Protein AF-A0A7C3WMF9-F1 (afdb_monomer)

Structure (mmCIF, N/CA/C/O backbone):
data_AF-A0A7C3WMF9-F1
#
_entry.id   AF-A0A7C3WMF9-F1
#
loop_
_atom_site.group_PDB
_atom_site.id
_atom_site.type_symbol
_atom_site.label_atom_id
_atom_site.label_alt_id
_atom_site.label_comp_id
_atom_site.label_asym_id
_atom_site.label_entity_id
_atom_site.label_seq_id
_atom_site.pdbx_PDB_ins_code
_atom_site.Cartn_x
_atom_site.Cartn_y
_atom_site.Cartn_z
_atom_site.occupancy
_atom_site.B_iso_or_equiv
_atom_site.auth_seq_id
_atom_site.auth_comp_id
_atom_site.auth_asym_id
_atom_site.auth_atom_id
_atom_site.pdbx_PDB_model_num
ATOM 1 N N . MET A 1 1 ? 14.364 9.810 -58.274 1.00 45.75 1 MET A N 1
ATOM 2 C CA . MET A 1 1 ? 14.657 8.917 -57.133 1.00 45.75 1 MET A CA 1
ATOM 3 C C . MET A 1 1 ? 14.000 9.534 -55.905 1.00 45.75 1 MET A C 1
ATOM 5 O O . MET A 1 1 ? 14.470 10.579 -55.473 1.00 45.75 1 MET A O 1
ATOM 9 N N . PRO A 1 2 ? 12.857 9.021 -55.425 1.00 49.56 2 PRO A N 1
ATOM 10 C CA . PRO A 1 2 ? 12.157 9.621 -54.295 1.00 49.56 2 PRO A CA 1
ATOM 11 C C . PRO A 1 2 ? 12.944 9.345 -53.010 1.00 49.56 2 PRO A C 1
ATOM 13 O O . PRO A 1 2 ? 13.118 8.197 -52.608 1.00 49.56 2 PRO A O 1
ATOM 16 N N . HIS A 1 3 ? 13.440 10.406 -52.379 1.00 43.94 3 HIS A N 1
ATOM 17 C CA . HIS A 1 3 ? 14.014 10.355 -51.041 1.00 43.94 3 HIS A CA 1
ATOM 18 C C . HIS A 1 3 ? 12.879 10.114 -50.041 1.00 43.94 3 HIS A C 1
ATOM 20 O O . HIS A 1 3 ? 12.331 11.056 -49.475 1.00 43.94 3 HIS A O 1
ATOM 26 N N . ALA A 1 4 ? 12.490 8.851 -49.853 1.00 49.59 4 ALA A N 1
ATOM 27 C CA . ALA A 1 4 ? 11.722 8.460 -48.680 1.00 49.59 4 ALA A CA 1
ATOM 28 C C . ALA A 1 4 ? 12.560 8.873 -47.466 1.00 49.59 4 ALA A C 1
ATOM 30 O O . ALA A 1 4 ? 13.661 8.355 -47.259 1.00 49.59 4 ALA A O 1
ATOM 31 N N . SER A 1 5 ? 12.105 9.902 -46.750 1.00 58.22 5 SER A N 1
ATOM 32 C CA . SER A 1 5 ? 12.878 10.483 -45.665 1.00 58.22 5 SER A CA 1
ATOM 33 C C . SER A 1 5 ? 13.114 9.393 -44.623 1.00 58.22 5 SER A C 1
ATOM 35 O O . SER A 1 5 ? 12.186 8.785 -44.088 1.00 58.22 5 SER A O 1
ATOM 37 N N . LEU A 1 6 ? 14.389 9.126 -44.354 1.00 58.50 6 LEU A N 1
ATOM 38 C CA . LEU A 1 6 ? 14.856 8.167 -43.352 1.00 58.50 6 LEU A CA 1
ATOM 39 C C . LEU A 1 6 ? 14.148 8.372 -41.994 1.00 58.50 6 LEU A C 1
ATOM 41 O O . LEU A 1 6 ? 13.933 7.419 -41.251 1.00 58.50 6 LEU A O 1
ATOM 45 N N . GLY A 1 7 ? 13.688 9.600 -41.725 1.00 58.44 7 GLY A N 1
ATOM 46 C CA . GLY A 1 7 ? 12.862 9.956 -40.573 1.00 58.44 7 GLY A CA 1
ATOM 47 C C . GLY A 1 7 ? 11.531 9.201 -40.465 1.00 58.44 7 GLY A C 1
ATOM 48 O O . GLY A 1 7 ? 11.189 8.782 -39.363 1.00 58.44 7 GLY A O 1
ATOM 49 N N . HIS A 1 8 ? 10.804 8.952 -41.562 1.00 65.00 8 HIS A N 1
ATOM 50 C CA . HIS A 1 8 ? 9.526 8.224 -41.499 1.00 65.00 8 HIS A CA 1
ATOM 51 C C . HIS A 1 8 ? 9.707 6.723 -41.246 1.00 65.00 8 HIS A C 1
ATOM 53 O O . HIS A 1 8 ? 8.897 6.120 -40.545 1.00 65.00 8 HIS A O 1
ATOM 59 N N . LEU A 1 9 ? 10.793 6.126 -41.747 1.00 60.16 9 LEU A N 1
ATOM 60 C CA . LEU A 1 9 ? 11.119 4.723 -41.469 1.00 60.16 9 LEU A CA 1
ATOM 61 C C . LEU A 1 9 ? 11.557 4.520 -40.014 1.00 60.16 9 LEU A C 1
ATOM 63 O O . LEU A 1 9 ? 11.144 3.548 -39.385 1.00 60.16 9 LEU A O 1
ATOM 67 N N . VAL A 1 10 ? 12.322 5.460 -39.449 1.00 62.12 10 VAL A N 1
ATOM 68 C CA . VAL A 1 10 ? 12.710 5.415 -38.031 1.00 62.12 10 VAL A CA 1
ATOM 69 C C . VAL A 1 10 ? 11.500 5.652 -37.121 1.00 62.12 10 VAL A C 1
ATOM 71 O O . VAL A 1 10 ? 11.327 4.916 -36.153 1.00 62.12 10 VAL A O 1
ATOM 74 N N . GLN A 1 11 ? 10.611 6.598 -37.445 1.00 64.81 11 GLN A N 1
ATOM 75 C CA . GLN A 1 11 ? 9.373 6.804 -36.678 1.00 64.81 11 GLN A CA 1
ATOM 76 C C . GLN A 1 11 ? 8.459 5.574 -36.696 1.00 64.81 11 GLN A C 1
ATOM 78 O O . GLN A 1 11 ? 7.933 5.192 -35.651 1.00 64.81 11 GLN A O 1
ATOM 83 N N . ALA A 1 12 ? 8.294 4.931 -37.856 1.00 66.38 12 ALA A N 1
ATOM 84 C CA . ALA A 1 12 ? 7.483 3.725 -37.971 1.00 66.38 12 ALA A CA 1
ATOM 85 C C . ALA A 1 12 ? 8.100 2.549 -37.196 1.00 66.38 12 ALA A C 1
ATOM 87 O O . ALA A 1 12 ? 7.393 1.870 -36.455 1.00 66.38 12 ALA A O 1
ATOM 88 N N . ALA A 1 13 ? 9.416 2.339 -37.295 1.00 60.03 13 ALA A N 1
ATOM 89 C CA . ALA A 1 13 ? 10.097 1.252 -36.591 1.00 60.03 13 ALA A CA 1
ATOM 90 C C . ALA A 1 13 ? 10.060 1.426 -35.062 1.00 60.03 13 ALA A C 1
ATOM 92 O O . ALA A 1 13 ? 9.784 0.470 -34.337 1.00 60.03 13 ALA A O 1
ATOM 93 N N . VAL A 1 14 ? 10.276 2.649 -34.565 1.00 63.69 14 VAL A N 1
ATOM 94 C CA . VAL A 1 14 ? 10.209 2.949 -33.125 1.00 63.69 14 VAL A CA 1
ATOM 95 C C . VAL A 1 14 ? 8.771 2.841 -32.611 1.00 63.69 14 VAL A C 1
ATOM 97 O O . VAL A 1 14 ? 8.549 2.254 -31.553 1.00 63.69 14 VAL A O 1
ATOM 100 N N . GLY A 1 15 ? 7.782 3.321 -33.373 1.00 61.25 15 GLY A N 1
ATOM 101 C CA . GLY A 1 15 ? 6.367 3.194 -33.014 1.00 61.25 15 GLY A CA 1
ATOM 102 C C . GLY A 1 15 ? 5.908 1.736 -32.896 1.00 61.25 15 GLY A C 1
ATOM 103 O O . GLY A 1 15 ? 5.245 1.376 -31.924 1.00 61.25 15 GLY A O 1
ATOM 104 N N . TRP A 1 16 ? 6.320 0.875 -33.832 1.00 67.00 16 TRP A N 1
ATOM 105 C CA . TRP A 1 16 ? 5.977 -0.550 -33.806 1.00 67.00 16 TRP A CA 1
ATOM 106 C C . TRP A 1 16 ? 6.705 -1.330 -32.707 1.00 67.00 16 TRP A C 1
ATOM 108 O O . TRP A 1 16 ? 6.090 -2.189 -32.082 1.00 67.00 16 TRP A O 1
ATOM 118 N N . ALA A 1 17 ? 7.970 -1.018 -32.410 1.00 58.50 17 ALA A N 1
ATOM 119 C CA . ALA A 1 17 ? 8.704 -1.678 -31.328 1.00 58.50 17 ALA A CA 1
ATOM 120 C C . ALA A 1 17 ? 8.115 -1.356 -29.941 1.00 58.50 17 ALA A C 1
ATOM 122 O O . ALA A 1 17 ? 8.002 -2.244 -29.094 1.00 58.50 17 ALA A O 1
ATOM 123 N N . VAL A 1 18 ? 7.681 -0.109 -29.721 1.00 62.84 18 VAL A N 1
ATOM 124 C CA . VAL A 1 18 ? 7.014 0.299 -28.474 1.00 62.84 18 VAL A CA 1
ATOM 125 C C . VAL A 1 18 ? 5.643 -0.372 -28.338 1.00 62.84 18 VAL A C 1
ATOM 127 O O . VAL A 1 18 ? 5.322 -0.880 -27.265 1.00 62.84 18 VAL A O 1
ATOM 130 N N . LEU A 1 19 ? 4.860 -0.452 -29.421 1.00 58.91 19 LEU A N 1
ATOM 131 C CA . LEU A 1 19 ? 3.558 -1.130 -29.411 1.00 58.91 19 LEU A CA 1
ATOM 132 C C . LEU A 1 19 ? 3.679 -2.652 -29.232 1.00 58.91 19 LEU A C 1
ATOM 134 O O . LEU A 1 19 ? 2.910 -3.234 -28.469 1.00 58.91 19 LEU A O 1
ATOM 138 N N . ALA A 1 20 ? 4.658 -3.298 -29.869 1.00 58.12 20 ALA A N 1
ATOM 139 C CA . ALA A 1 20 ? 4.881 -4.739 -29.736 1.00 58.12 20 ALA A CA 1
ATOM 140 C C . ALA A 1 20 ? 5.380 -5.126 -28.331 1.00 58.12 20 ALA A C 1
ATOM 142 O O . ALA A 1 20 ? 4.941 -6.136 -27.781 1.00 58.12 20 ALA A O 1
ATOM 143 N N . GLY A 1 21 ? 6.236 -4.300 -27.716 1.00 53.38 21 GLY A N 1
ATOM 144 C CA . GLY A 1 21 ? 6.675 -4.500 -26.331 1.00 53.38 21 GLY A CA 1
ATOM 145 C C . GLY A 1 21 ? 5.534 -4.371 -25.315 1.00 53.38 21 GLY A C 1
ATOM 146 O O . GLY A 1 21 ? 5.477 -5.133 -24.352 1.00 53.38 21 GLY A O 1
ATOM 147 N N . TRP A 1 22 ? 4.586 -3.460 -25.557 1.00 57.31 22 TRP A N 1
ATOM 148 C CA . TRP A 1 22 ? 3.395 -3.299 -24.716 1.00 57.31 22 TRP A CA 1
ATOM 149 C C . TRP A 1 22 ? 2.359 -4.415 -24.911 1.00 57.31 22 TRP A C 1
ATOM 151 O O . TRP A 1 22 ? 1.741 -4.842 -23.938 1.00 57.31 22 TRP A O 1
ATOM 161 N N . ALA A 1 23 ? 2.190 -4.927 -26.135 1.00 53.78 23 ALA A N 1
ATOM 162 C CA . ALA A 1 23 ? 1.243 -6.006 -26.421 1.00 53.78 23 ALA A CA 1
ATOM 163 C C . ALA A 1 23 ? 1.642 -7.348 -25.776 1.00 53.78 23 ALA A C 1
ATOM 165 O O . ALA A 1 23 ? 0.768 -8.104 -25.359 1.00 53.78 23 ALA A O 1
ATOM 166 N N . TRP A 1 24 ? 2.944 -7.628 -25.632 1.00 50.28 2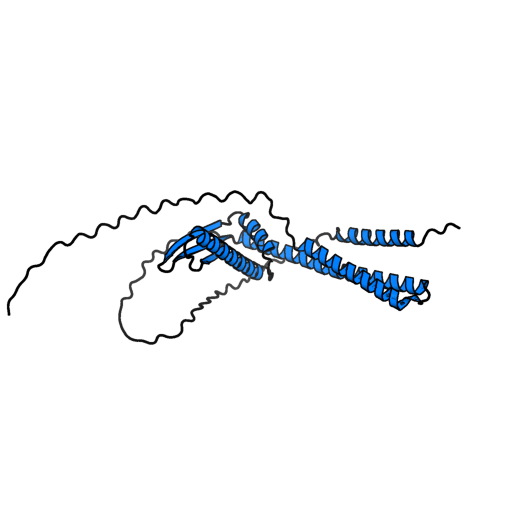4 TRP A N 1
ATOM 167 C CA . TRP A 1 24 ? 3.414 -8.844 -24.955 1.00 50.28 24 TRP A CA 1
ATOM 168 C C . TRP A 1 24 ? 3.197 -8.771 -23.433 1.00 50.28 24 TRP A C 1
ATOM 170 O O . TRP A 1 24 ? 2.804 -9.752 -22.807 1.00 50.28 24 TRP A O 1
ATOM 180 N N . PHE A 1 25 ? 3.363 -7.592 -22.828 1.00 54.31 25 PHE A N 1
ATOM 181 C CA . PHE A 1 25 ? 3.217 -7.416 -21.378 1.00 54.31 25 PHE A CA 1
ATOM 182 C C . PHE A 1 25 ? 1.786 -7.643 -20.857 1.00 54.31 25 PHE A C 1
ATOM 184 O O . PHE A 1 25 ? 1.609 -7.972 -19.689 1.00 54.31 25 PHE A O 1
ATOM 191 N N . GLY A 1 26 ? 0.769 -7.507 -21.715 1.00 50.72 26 GLY A N 1
ATOM 192 C CA . GLY A 1 26 ? -0.632 -7.764 -21.360 1.00 50.72 26 GLY A CA 1
ATOM 193 C C . GLY A 1 26 ? -1.056 -9.240 -21.395 1.00 50.72 26 GLY A C 1
ATOM 194 O O . GLY A 1 26 ? -2.168 -9.542 -20.974 1.00 50.72 26 GLY A O 1
ATOM 195 N N . GLN A 1 27 ? -0.206 -10.148 -21.892 1.00 47.62 27 GLN A N 1
ATOM 196 C CA . GLN A 1 27 ? -0.506 -11.582 -22.047 1.00 47.62 27 GLN A CA 1
ATOM 197 C C . GLN A 1 27 ? 0.370 -12.499 -21.184 1.00 47.62 27 GLN A C 1
ATOM 199 O O . GLN A 1 27 ? 0.494 -13.688 -21.473 1.00 47.62 27 GLN A O 1
ATOM 204 N N . ALA A 1 28 ? 0.965 -11.993 -20.103 1.00 48.09 28 ALA A N 1
ATOM 205 C CA . ALA A 1 28 ? 1.425 -12.897 -19.059 1.00 48.09 28 ALA A CA 1
ATOM 206 C C . ALA A 1 28 ? 0.182 -13.578 -18.455 1.00 48.09 28 ALA A C 1
ATOM 208 O O . ALA A 1 28 ? -0.452 -13.031 -17.554 1.00 48.09 28 ALA A O 1
ATOM 209 N N . GLU A 1 29 ? -0.203 -14.738 -19.005 1.00 45.94 29 GLU A N 1
ATOM 210 C CA . GLU A 1 29 ? -1.111 -15.669 -18.342 1.00 45.94 29 GLU A CA 1
ATOM 211 C C . GLU A 1 29 ? -0.618 -15.789 -16.899 1.00 45.94 29 GLU A C 1
ATOM 213 O O . GLU A 1 29 ? 0.580 -16.035 -16.703 1.00 45.94 29 GLU A O 1
ATOM 218 N N . PRO A 1 30 ? -1.475 -15.557 -15.887 1.00 50.56 30 PRO A N 1
ATOM 219 C CA . PRO A 1 30 ? -1.079 -15.794 -14.513 1.00 50.56 30 PRO A CA 1
ATOM 220 C C . PRO A 1 30 ? -0.619 -17.242 -14.476 1.00 50.56 30 PRO A C 1
ATOM 222 O O . PRO A 1 30 ? -1.416 -18.141 -14.746 1.00 50.56 30 PRO A O 1
ATOM 225 N N . ALA A 1 31 ? 0.684 -17.440 -14.254 1.00 49.56 31 ALA A N 1
ATOM 226 C CA . ALA A 1 31 ? 1.285 -18.754 -14.165 1.00 49.56 31 ALA A CA 1
ATOM 227 C C . ALA A 1 31 ? 0.368 -19.577 -13.272 1.00 49.56 31 ALA A C 1
ATOM 229 O O . ALA A 1 31 ? 0.173 -19.213 -12.111 1.00 49.56 31 ALA A O 1
ATOM 230 N N . GLN A 1 32 ? -0.275 -20.586 -13.868 1.00 47.75 32 GLN A N 1
ATOM 231 C CA . GLN A 1 32 ? -1.196 -21.483 -13.194 1.00 47.75 32 GLN A CA 1
ATOM 232 C C . GLN A 1 32 ? -0.476 -21.926 -11.931 1.00 47.75 32 GLN A C 1
ATOM 234 O O . GLN A 1 32 ? 0.529 -22.636 -12.004 1.00 47.75 32 GLN A O 1
ATOM 239 N N . ALA A 1 33 ? -0.911 -21.375 -10.798 1.00 45.72 33 ALA A N 1
ATOM 240 C CA . ALA A 1 33 ? -0.275 -21.607 -9.527 1.00 45.72 33 ALA A CA 1
ATOM 241 C C . ALA A 1 33 ? -0.312 -23.115 -9.324 1.00 45.72 33 ALA A C 1
ATOM 243 O O . ALA A 1 33 ? -1.388 -23.708 -9.206 1.00 45.72 33 ALA A O 1
ATOM 244 N N . ALA A 1 34 ? 0.870 -23.732 -9.369 1.00 48.47 34 ALA A N 1
ATOM 245 C CA . ALA A 1 34 ? 1.070 -25.068 -8.853 1.00 48.47 34 ALA A CA 1
ATOM 246 C C . ALA A 1 34 ? 0.326 -25.123 -7.516 1.00 48.47 34 ALA A C 1
ATOM 248 O O . ALA A 1 34 ? 0.493 -24.221 -6.690 1.00 48.47 34 ALA A O 1
ATOM 249 N N . GLY A 1 35 ? -0.584 -26.095 -7.393 1.00 51.53 35 GLY A N 1
ATOM 250 C CA . GLY A 1 35 ? -1.539 -26.171 -6.294 1.00 51.53 35 GLY A CA 1
ATOM 251 C C . GLY A 1 35 ? -0.872 -25.921 -4.939 1.00 51.53 35 GLY A C 1
ATOM 252 O O . GLY A 1 35 ? 0.303 -26.263 -4.771 1.00 51.53 35 GLY A O 1
ATOM 253 N N . PRO A 1 36 ? -1.598 -25.295 -3.996 1.00 51.06 36 PRO A N 1
ATOM 254 C CA . PRO A 1 36 ? -1.027 -24.828 -2.742 1.00 51.06 36 PRO A CA 1
ATOM 255 C C . PRO A 1 36 ? -0.239 -25.962 -2.076 1.00 51.06 36 PRO A C 1
ATOM 257 O O . PRO A 1 36 ? -0.784 -27.063 -1.947 1.00 51.06 36 PRO A O 1
ATOM 260 N N . PRO A 1 37 ? 1.022 -25.740 -1.655 1.00 53.06 37 PRO A N 1
ATOM 261 C CA . PRO A 1 37 ? 1.663 -26.684 -0.757 1.00 53.06 37 PRO A CA 1
ATOM 262 C C . PRO A 1 37 ? 0.768 -26.776 0.476 1.00 53.06 37 PRO A C 1
ATOM 264 O O . PRO A 1 37 ? 0.415 -25.747 1.057 1.00 53.06 37 PRO A O 1
ATOM 267 N N . GLU A 1 38 ? 0.347 -27.989 0.836 1.00 48.47 38 GLU A N 1
ATOM 268 C CA . GLU A 1 38 ? -0.402 -28.197 2.069 1.00 48.47 38 GLU A CA 1
ATOM 269 C C . GLU A 1 38 ? 0.354 -27.511 3.214 1.00 48.47 38 GLU A C 1
ATOM 271 O O . GLU A 1 38 ? 1.536 -27.806 3.434 1.00 48.47 38 GLU A O 1
ATOM 276 N N . PRO A 1 39 ? -0.273 -26.561 3.928 1.00 50.22 39 PRO A N 1
ATOM 277 C CA . PRO A 1 39 ? 0.370 -25.953 5.066 1.00 50.22 39 PRO A CA 1
ATOM 278 C C . PRO A 1 39 ? 0.444 -27.021 6.152 1.00 50.22 39 PRO A C 1
ATOM 280 O O . PRO A 1 39 ? -0.535 -27.300 6.845 1.00 50.22 39 PRO A O 1
ATOM 283 N N . LEU A 1 40 ? 1.628 -27.603 6.329 1.00 45.62 40 LEU A N 1
ATOM 284 C CA . LEU A 1 40 ? 2.008 -28.227 7.588 1.00 45.62 40 LEU A CA 1
ATOM 285 C C . LEU A 1 40 ? 2.022 -27.118 8.649 1.00 45.62 40 LEU A C 1
ATOM 287 O O . LEU A 1 40 ? 3.041 -26.485 8.921 1.00 45.62 40 LEU A O 1
ATOM 291 N N . LEU A 1 41 ? 0.840 -26.842 9.202 1.00 42.91 41 LEU A N 1
ATOM 292 C CA . LEU A 1 41 ? 0.598 -25.975 10.347 1.00 42.91 41 LEU A CA 1
ATOM 293 C C . LEU A 1 41 ? 1.293 -26.573 11.576 1.00 42.91 41 LEU A C 1
ATOM 295 O O . LEU A 1 41 ? 0.676 -27.225 12.411 1.00 42.91 41 LEU A O 1
ATOM 299 N N . ALA A 1 42 ? 2.588 -26.307 11.708 1.00 40.31 42 ALA A N 1
ATOM 300 C CA . ALA A 1 42 ? 3.289 -26.306 12.982 1.00 40.31 42 ALA A CA 1
ATOM 301 C C . ALA A 1 42 ? 3.431 -24.848 13.443 1.00 40.31 42 ALA A C 1
ATOM 303 O O . ALA A 1 42 ? 4.523 -24.287 13.495 1.00 40.31 42 ALA A O 1
ATOM 304 N N . VAL A 1 43 ? 2.301 -24.198 13.740 1.00 43.22 43 VAL A N 1
ATOM 305 C CA . VAL A 1 43 ? 2.312 -22.920 14.462 1.00 43.22 43 VAL A CA 1
ATOM 306 C C . VAL A 1 43 ? 2.622 -23.245 15.917 1.00 43.22 43 VAL A C 1
ATOM 308 O O . VAL A 1 43 ? 1.748 -23.627 16.692 1.00 43.22 43 VAL A O 1
ATOM 311 N N . ALA A 1 44 ? 3.896 -23.118 16.278 1.00 38.38 44 ALA A N 1
ATOM 312 C CA . ALA A 1 44 ? 4.309 -23.028 17.666 1.00 38.38 44 ALA A CA 1
ATOM 313 C C . ALA A 1 44 ? 3.732 -21.727 18.248 1.00 38.38 44 ALA A C 1
ATOM 315 O O . ALA A 1 44 ? 4.262 -20.636 18.044 1.00 38.38 44 ALA A O 1
ATOM 316 N N . LEU A 1 45 ? 2.601 -21.847 18.942 1.00 41.53 45 LEU A N 1
ATOM 317 C CA . LEU A 1 45 ? 2.056 -20.812 19.813 1.00 41.53 45 LEU A CA 1
ATOM 318 C C . LEU A 1 45 ? 3.042 -20.589 20.968 1.00 41.53 45 LEU A C 1
ATOM 320 O O . LEU A 1 45 ? 2.994 -21.293 21.974 1.00 41.53 45 LEU A O 1
ATOM 324 N N . PHE A 1 46 ? 3.942 -19.617 20.835 1.00 38.38 46 PHE A N 1
ATOM 325 C CA . PHE A 1 46 ? 4.668 -19.074 21.980 1.00 38.38 46 PHE A CA 1
ATOM 326 C C . PHE A 1 46 ? 3.841 -17.935 22.594 1.00 38.38 46 PHE A C 1
ATOM 328 O O . PHE A 1 46 ? 3.564 -16.950 21.907 1.00 38.38 46 PHE A O 1
ATOM 335 N N . PRO A 1 47 ? 3.437 -18.019 23.873 1.00 44.00 47 PRO A N 1
ATOM 336 C CA . PRO A 1 47 ? 2.859 -16.878 24.564 1.00 44.00 47 PRO A CA 1
ATOM 337 C C . PRO A 1 47 ? 3.976 -15.880 24.906 1.00 44.00 47 PRO A C 1
ATOM 339 O O . PRO A 1 47 ? 4.704 -16.054 25.881 1.00 44.00 47 PRO A O 1
ATOM 342 N N . SER A 1 48 ? 4.120 -14.811 24.121 1.00 41.59 48 SER A N 1
ATOM 343 C CA . SER A 1 48 ? 4.924 -13.654 24.529 1.00 41.59 48 SER A CA 1
ATOM 344 C C . SER A 1 48 ? 4.157 -12.835 25.568 1.00 41.59 48 SER A C 1
ATOM 346 O O . SER A 1 48 ? 3.393 -11.931 25.243 1.00 41.59 48 SER A O 1
ATOM 348 N N . VAL A 1 49 ? 4.393 -13.147 26.842 1.00 45.00 49 VAL A N 1
ATOM 349 C CA . VAL A 1 49 ? 4.181 -12.214 27.953 1.00 45.00 49 VAL A CA 1
ATOM 350 C C . VAL A 1 49 ? 5.286 -11.161 27.872 1.00 45.00 49 VAL A C 1
ATOM 352 O O . VAL A 1 49 ? 6.415 -11.401 28.289 1.00 45.00 49 VAL A O 1
ATOM 355 N N . VAL A 1 50 ? 4.975 -9.992 27.315 1.00 49.06 50 VAL A N 1
ATOM 356 C CA . VAL A 1 50 ? 5.797 -8.786 27.483 1.00 49.06 50 VAL A CA 1
ATOM 357 C C . VAL A 1 50 ? 5.117 -7.919 28.533 1.00 49.06 50 VAL A C 1
ATOM 359 O O . VAL A 1 50 ? 4.250 -7.099 28.245 1.00 49.06 50 VAL A O 1
ATOM 362 N N . GLY A 1 51 ? 5.499 -8.162 29.787 1.00 39.84 51 GLY A N 1
ATOM 363 C CA . GLY A 1 51 ? 5.295 -7.231 30.887 1.00 39.84 51 GLY A CA 1
ATOM 364 C C . GLY A 1 51 ? 6.369 -6.149 30.823 1.00 39.84 51 GLY A C 1
ATOM 365 O O . GLY A 1 51 ? 7.531 -6.408 31.119 1.00 39.84 51 GLY A O 1
ATOM 366 N N . GLY A 1 52 ? 5.981 -4.942 30.416 1.00 35.12 52 GLY A N 1
ATOM 367 C CA . GLY A 1 52 ? 6.816 -3.745 30.479 1.00 35.12 52 GLY A CA 1
ATOM 368 C C . GLY A 1 52 ? 6.401 -2.860 31.649 1.00 35.12 52 GLY A C 1
ATOM 369 O O . GLY A 1 52 ? 5.715 -1.865 31.451 1.00 35.12 52 GLY A O 1
ATOM 370 N N . THR A 1 53 ? 6.807 -3.21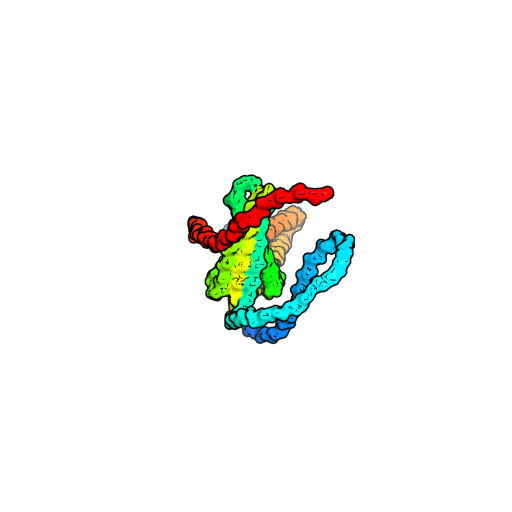3 32.868 1.00 43.97 53 THR A N 1
ATOM 371 C CA . THR A 1 53 ? 6.759 -2.321 34.037 1.00 43.97 53 THR A CA 1
ATOM 372 C C . THR A 1 53 ? 8.170 -1.850 34.361 1.00 43.97 53 THR A C 1
ATOM 374 O O . THR A 1 53 ? 8.951 -2.584 34.961 1.00 43.97 53 THR A O 1
ATOM 377 N N . GLY A 1 54 ? 8.495 -0.620 33.968 1.00 44.31 54 GLY A N 1
ATOM 378 C CA . GLY A 1 54 ? 9.656 0.120 34.459 1.00 44.31 54 GLY A CA 1
ATOM 379 C C . GLY A 1 54 ? 9.211 1.144 35.498 1.00 44.31 54 GLY A C 1
ATOM 380 O O . GLY A 1 54 ? 8.970 2.296 35.158 1.00 44.31 54 GLY A O 1
ATOM 381 N N . GLN A 1 55 ? 9.073 0.710 36.753 1.00 41.09 55 GLN A N 1
ATOM 382 C CA . GLN A 1 55 ? 8.884 1.563 37.926 1.00 41.09 55 GLN A CA 1
ATOM 383 C C . GLN A 1 55 ? 10.163 1.470 38.766 1.00 41.09 55 GLN A C 1
ATOM 385 O O . GLN A 1 55 ? 10.471 0.424 39.331 1.00 41.09 55 GLN A O 1
ATOM 390 N N . THR A 1 56 ? 10.933 2.555 38.821 1.00 46.16 56 THR A N 1
ATOM 391 C CA . THR A 1 56 ? 12.075 2.705 39.730 1.00 46.16 56 THR A CA 1
ATOM 392 C C . THR A 1 56 ? 11.682 3.546 40.937 1.00 46.16 56 THR A C 1
ATOM 394 O O . THR A 1 56 ? 11.252 4.684 40.773 1.00 46.16 56 THR A O 1
ATOM 397 N N . GLY A 1 57 ? 11.958 3.016 42.130 1.00 43.72 57 GLY A N 1
ATOM 398 C CA . GLY A 1 57 ? 12.279 3.814 43.315 1.00 43.72 57 GLY A CA 1
ATOM 399 C C . GLY A 1 57 ? 11.148 3.987 44.324 1.00 43.72 57 GLY A C 1
ATOM 400 O O . GLY A 1 57 ? 10.320 4.878 44.192 1.00 43.72 57 GLY A O 1
ATOM 401 N N . GLY A 1 58 ? 11.178 3.189 45.392 1.00 38.94 58 GLY A N 1
ATOM 402 C CA . GLY A 1 58 ? 10.305 3.382 46.548 1.00 38.94 58 GLY A CA 1
ATOM 403 C C . GLY A 1 58 ? 10.475 2.298 47.606 1.00 38.94 58 GLY A C 1
ATOM 404 O O . GLY A 1 58 ? 9.588 1.478 47.803 1.00 38.94 58 GLY A O 1
ATOM 405 N N . LEU A 1 59 ? 11.631 2.270 48.272 1.00 52.41 59 LEU A N 1
ATOM 406 C CA . LEU A 1 59 ? 11.826 1.501 49.503 1.00 52.41 59 LEU A CA 1
ATOM 407 C C . LEU A 1 59 ? 11.025 2.152 50.638 1.00 52.41 59 LEU A C 1
ATOM 409 O O . LEU A 1 59 ? 11.372 3.257 51.045 1.00 52.41 59 LEU A O 1
ATOM 413 N N . SER A 1 60 ? 10.026 1.459 51.193 1.00 45.59 60 SER A N 1
ATOM 414 C CA . SER A 1 60 ? 9.726 1.520 52.632 1.00 45.59 60 SER A CA 1
ATOM 415 C C . SER A 1 60 ? 8.727 0.440 53.067 1.00 45.59 60 SER A C 1
ATOM 417 O O . SER A 1 60 ? 7.578 0.437 52.647 1.00 45.59 60 SER A O 1
ATOM 419 N N . GLY A 1 61 ? 9.180 -0.439 53.963 1.00 40.25 61 GLY A N 1
ATOM 420 C CA . GLY A 1 61 ? 8.463 -0.741 55.204 1.00 40.25 61 GLY A CA 1
ATOM 421 C C . GLY A 1 61 ? 7.188 -1.600 55.195 1.00 40.25 61 GLY A C 1
ATOM 422 O O . GLY A 1 61 ? 6.092 -1.099 55.001 1.00 40.25 61 GLY A O 1
ATOM 423 N N . ARG A 1 62 ? 7.356 -2.806 55.762 1.00 42.59 62 ARG A N 1
ATOM 424 C CA . ARG A 1 62 ? 6.619 -3.283 56.957 1.00 42.59 62 ARG A CA 1
ATOM 425 C C . ARG A 1 62 ? 5.277 -4.024 56.770 1.00 42.59 62 ARG A C 1
ATOM 427 O O . ARG A 1 62 ? 4.210 -3.440 56.725 1.00 42.59 62 ARG A O 1
ATOM 434 N N . ALA A 1 63 ? 5.422 -5.346 56.895 1.00 42.03 63 ALA A N 1
ATOM 435 C CA . ALA A 1 63 ? 4.710 -6.281 57.778 1.00 42.03 63 ALA A CA 1
ATOM 436 C C . ALA A 1 63 ? 3.183 -6.503 57.673 1.00 42.03 63 ALA A C 1
ATOM 438 O O . ALA A 1 63 ? 2.377 -5.642 57.993 1.00 42.03 63 ALA A O 1
ATOM 439 N N . ALA A 1 64 ? 2.894 -7.800 57.503 1.00 42.53 64 ALA A N 1
ATOM 440 C CA . ALA A 1 64 ? 1.881 -8.600 58.194 1.00 42.53 64 ALA A CA 1
ATOM 441 C C . ALA A 1 64 ? 0.408 -8.493 57.762 1.00 42.53 64 ALA A C 1
ATOM 443 O O . ALA A 1 64 ? -0.292 -7.538 58.063 1.00 42.53 64 ALA A O 1
ATOM 444 N N . GLY A 1 65 ? -0.073 -9.629 57.243 1.00 42.84 65 GLY A N 1
ATOM 445 C CA . GLY A 1 65 ? -1.368 -10.198 57.614 1.00 42.84 65 GLY A CA 1
ATOM 446 C C . GLY A 1 65 ? -2.559 -9.787 56.757 1.00 42.84 65 GLY A C 1
ATOM 447 O O . GLY A 1 65 ? -3.137 -8.728 56.959 1.00 42.84 65 GLY A O 1
ATOM 448 N N . SER A 1 66 ? -3.011 -10.687 55.883 1.00 40.03 66 SER A N 1
ATOM 449 C CA . SER A 1 66 ? -4.444 -10.981 55.722 1.00 40.03 66 SER A CA 1
ATOM 450 C C . SER A 1 66 ? -4.663 -12.159 54.771 1.00 40.03 66 SER A C 1
ATOM 452 O O . SER A 1 66 ? -4.270 -12.145 53.612 1.00 40.03 66 SER A O 1
ATOM 454 N N . SER A 1 67 ? -5.266 -13.197 55.346 1.00 42.22 67 SER A N 1
ATOM 455 C CA . SER A 1 67 ? -6.416 -13.931 54.821 1.00 42.22 67 SER A CA 1
ATOM 456 C C . SER A 1 67 ? -6.446 -14.253 53.327 1.00 42.22 67 SER A C 1
ATOM 458 O O . SER A 1 67 ? -6.936 -13.498 52.495 1.00 42.22 67 SER A O 1
ATOM 460 N N . SER A 1 68 ? -6.026 -15.478 53.033 1.00 42.56 68 SER A N 1
ATOM 461 C CA . SER A 1 68 ? -6.438 -16.253 51.870 1.00 42.56 68 SER A CA 1
ATOM 462 C C . SER A 1 68 ? -7.952 -16.509 51.908 1.00 42.56 68 SER A C 1
ATOM 464 O O . SER A 1 68 ? -8.415 -17.429 52.585 1.00 42.56 68 SER A O 1
ATOM 466 N N . GLU A 1 69 ? -8.714 -15.690 51.191 1.00 51.28 69 GLU A N 1
ATOM 467 C CA . GLU A 1 69 ? -10.112 -15.946 50.842 1.00 51.28 69 GLU A CA 1
ATOM 468 C C . GLU A 1 69 ? -10.152 -16.746 49.523 1.00 51.28 69 GLU A C 1
ATOM 470 O O . GLU A 1 69 ? -9.508 -16.343 48.548 1.00 51.28 69 GLU A O 1
ATOM 475 N N . PRO A 1 70 ? -10.818 -17.914 49.466 1.00 55.16 70 PRO A N 1
ATOM 476 C CA . PRO A 1 70 ? -10.872 -18.723 48.253 1.00 55.16 70 PRO A CA 1
ATOM 477 C C . PRO A 1 70 ? -11.734 -18.020 47.190 1.00 55.16 70 PRO A C 1
ATOM 479 O O . PRO A 1 70 ? -12.891 -17.697 47.469 1.00 55.16 70 PRO A O 1
ATOM 482 N N . PRO A 1 71 ? -11.228 -17.795 45.963 1.00 57.16 71 PRO A N 1
ATOM 483 C CA . PRO A 1 71 ? -12.025 -17.185 44.911 1.00 57.16 71 PRO A CA 1
ATOM 484 C C . PRO A 1 71 ? -13.156 -18.137 44.518 1.00 57.16 71 PRO A C 1
ATOM 486 O O . PRO A 1 71 ? -12.928 -19.251 44.042 1.00 57.16 71 PRO A O 1
ATOM 489 N N . ALA A 1 72 ? -14.388 -17.679 44.734 1.00 46.91 72 ALA A N 1
ATOM 490 C CA . ALA A 1 72 ? -15.595 -18.322 44.252 1.00 46.91 72 ALA A CA 1
ATOM 491 C C . ALA A 1 72 ? -15.469 -18.581 42.744 1.00 46.91 72 ALA A C 1
ATOM 493 O O . ALA A 1 72 ? -15.305 -17.659 41.942 1.00 46.91 72 ALA A O 1
ATOM 494 N N . ALA A 1 73 ? -15.545 -19.860 42.376 1.00 46.12 73 ALA A N 1
ATOM 495 C CA . ALA A 1 73 ? -15.539 -20.364 41.014 1.00 46.12 73 ALA A CA 1
ATOM 496 C C . ALA A 1 73 ? -16.836 -19.978 40.280 1.00 46.12 73 ALA A C 1
ATOM 498 O O . ALA A 1 73 ? -17.669 -20.815 39.953 1.00 46.12 73 ALA A O 1
ATOM 499 N N . GLY A 1 74 ? -17.011 -18.688 40.007 1.00 47.75 74 GLY A N 1
ATOM 500 C CA . GLY A 1 74 ? -17.919 -18.182 38.987 1.00 47.75 74 GLY A CA 1
ATOM 501 C C . GLY A 1 74 ? -17.210 -18.185 37.640 1.00 47.75 74 GLY A C 1
ATOM 502 O O . GLY A 1 74 ? -17.032 -17.128 37.041 1.00 47.75 74 GLY A O 1
ATOM 503 N N . ALA A 1 75 ? -16.739 -19.352 37.190 1.00 49.81 75 ALA A N 1
ATOM 504 C CA . ALA A 1 75 ? -16.257 -19.519 35.827 1.00 49.81 75 ALA A CA 1
ATOM 505 C C . ALA A 1 75 ? -17.477 -19.379 34.914 1.00 49.81 75 ALA A C 1
ATOM 507 O O . ALA A 1 75 ? -18.197 -20.343 34.652 1.00 49.81 75 ALA A O 1
ATOM 508 N N . THR A 1 76 ? -17.760 -18.146 34.498 1.00 50.81 76 THR A N 1
ATOM 509 C CA . THR A 1 76 ? -18.680 -17.871 33.406 1.00 50.81 76 THR A CA 1
ATOM 510 C C . THR A 1 76 ? -18.198 -18.714 32.241 1.00 50.81 76 THR A C 1
ATOM 512 O O . THR A 1 76 ? -17.103 -18.508 31.719 1.00 50.81 76 THR A O 1
ATOM 515 N N . ALA A 1 77 ? -18.986 -19.736 31.907 1.00 49.34 77 ALA A N 1
ATOM 516 C CA . ALA A 1 77 ? -18.780 -20.564 30.742 1.00 49.34 77 ALA A CA 1
ATOM 517 C C . ALA A 1 77 ? -18.667 -19.616 29.546 1.00 49.34 77 ALA A C 1
ATOM 519 O O . ALA A 1 77 ? -19.668 -19.080 29.069 1.00 49.34 77 ALA A O 1
ATOM 520 N N . GLN A 1 78 ? -17.432 -19.333 29.125 1.00 56.78 78 GLN A N 1
ATOM 521 C CA . GLN A 1 78 ? -17.158 -18.656 27.874 1.00 56.78 78 GLN A CA 1
ATOM 522 C C . GLN A 1 78 ? -17.761 -19.561 26.816 1.00 56.78 78 GLN A C 1
ATOM 524 O O . GLN A 1 78 ? -17.224 -20.629 26.523 1.00 56.78 78 GLN A O 1
ATOM 529 N N . ALA A 1 79 ? -18.938 -19.171 26.325 1.00 53.00 79 ALA A N 1
ATOM 530 C CA . ALA A 1 79 ? -19.572 -19.809 25.194 1.00 53.00 79 ALA A CA 1
ATOM 531 C C . ALA A 1 79 ? -18.499 -19.917 24.111 1.00 53.00 79 ALA A C 1
ATOM 533 O O . ALA A 1 79 ? -17.932 -18.901 23.702 1.00 53.00 79 ALA A O 1
ATOM 534 N N . VAL A 1 80 ? -18.156 -21.158 23.762 1.00 66.12 80 VAL A N 1
ATOM 535 C CA . VAL A 1 80 ? -17.084 -21.505 22.830 1.00 66.12 80 VAL A CA 1
ATOM 536 C C . VAL A 1 80 ? -17.498 -20.987 21.457 1.00 66.12 80 VAL A C 1
ATOM 538 O O . VAL A 1 80 ? -18.128 -21.681 20.664 1.00 66.12 80 VAL A O 1
ATOM 541 N N . GLY A 1 81 ? -17.231 -19.707 21.221 1.00 69.44 81 GLY A N 1
ATOM 542 C CA . GLY A 1 81 ? -17.359 -19.089 19.919 1.00 69.44 81 GLY A CA 1
ATOM 543 C C . GLY A 1 81 ? -16.298 -19.651 18.972 1.00 69.44 81 GLY A C 1
ATOM 544 O O . GLY A 1 81 ? -15.298 -20.224 19.422 1.00 69.44 81 GLY A O 1
ATOM 545 N N . PRO A 1 82 ? -16.488 -19.490 17.654 1.00 76.31 82 PRO A N 1
ATOM 546 C CA . PRO A 1 82 ? -15.459 -19.842 16.687 1.00 76.31 82 PRO A CA 1
ATOM 547 C C . PRO A 1 82 ? -14.146 -19.111 17.022 1.00 76.31 82 PRO A C 1
ATOM 549 O O . PRO A 1 82 ? -14.186 -17.977 17.511 1.00 76.31 82 PRO A O 1
ATOM 552 N N . PRO A 1 83 ? -12.976 -19.724 16.761 1.00 83.88 83 PRO A N 1
ATOM 553 C CA . PRO A 1 83 ? -11.696 -19.099 17.060 1.00 83.88 83 PRO A CA 1
ATOM 554 C C . PRO A 1 83 ? -11.604 -17.752 16.334 1.00 83.88 83 PRO A C 1
ATOM 556 O O . PRO A 1 83 ? -11.763 -17.660 15.113 1.00 83.88 83 PRO A O 1
ATOM 559 N N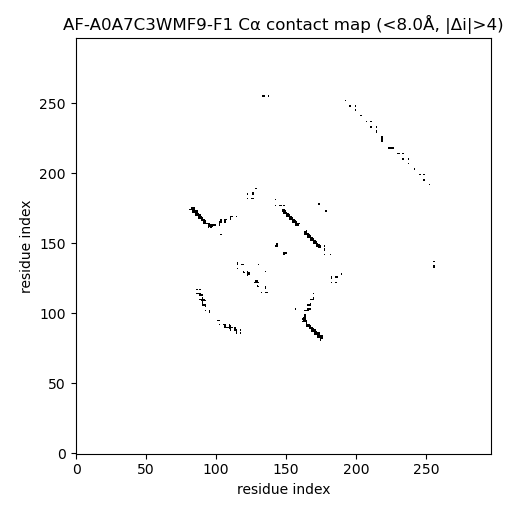 . SER A 1 84 ? -11.369 -16.697 17.109 1.00 86.19 84 SER A N 1
ATOM 560 C CA . SER A 1 84 ? -11.278 -15.321 16.622 1.00 86.19 84 SER A CA 1
ATOM 561 C C . SER A 1 84 ? -10.065 -14.638 17.238 1.00 86.19 84 SER A C 1
ATOM 563 O O . SER A 1 84 ? -9.775 -14.834 18.420 1.00 86.19 84 SER A O 1
ATOM 565 N N . ARG A 1 85 ? -9.365 -13.822 16.450 1.00 90.56 85 ARG A N 1
ATOM 566 C CA . ARG A 1 85 ? -8.329 -12.921 16.957 1.00 90.56 85 ARG A CA 1
ATOM 567 C C . ARG A 1 85 ? -8.990 -11.578 17.245 1.00 90.56 85 ARG A C 1
ATOM 569 O O . ARG A 1 85 ? -9.655 -11.014 16.381 1.00 90.56 85 ARG A O 1
ATOM 576 N N . THR A 1 86 ? -8.831 -11.082 18.467 1.00 92.19 86 THR A N 1
ATOM 577 C CA . THR A 1 86 ? -9.342 -9.763 18.854 1.00 92.19 86 THR A CA 1
ATOM 578 C C . THR A 1 86 ? -8.187 -8.775 18.853 1.00 92.19 86 THR A C 1
ATOM 580 O O . THR A 1 86 ? -7.192 -8.986 19.543 1.00 92.19 86 THR A O 1
ATOM 583 N N . VAL A 1 87 ? -8.323 -7.712 18.069 1.00 90.50 87 VAL A N 1
ATOM 584 C CA . VAL A 1 87 ? -7.406 -6.572 18.039 1.00 90.50 87 VAL A CA 1
ATOM 585 C C . VAL A 1 87 ? -8.070 -5.470 18.856 1.00 90.50 87 VAL A C 1
ATOM 587 O O . VAL A 1 87 ? -9.164 -5.020 18.515 1.00 90.50 87 VAL A O 1
ATOM 590 N N . ARG A 1 88 ? -7.455 -5.097 19.980 1.00 91.75 88 ARG A N 1
ATOM 591 C CA . ARG A 1 88 ? -7.994 -4.111 20.923 1.00 91.75 88 ARG A CA 1
ATOM 592 C C . ARG A 1 88 ? -7.013 -2.965 21.049 1.00 91.75 88 ARG A C 1
ATOM 594 O O . ARG A 1 88 ? -5.849 -3.169 21.394 1.00 91.75 88 ARG A O 1
ATOM 601 N N . VAL A 1 89 ? -7.500 -1.764 20.773 1.00 87.75 89 VAL A N 1
ATOM 602 C CA . VAL A 1 89 ? -6.677 -0.562 20.760 1.00 87.75 89 VAL A CA 1
ATOM 603 C C . VAL A 1 89 ? -7.387 0.545 21.510 1.00 87.75 89 VAL A C 1
ATOM 605 O O . VAL A 1 89 ? -8.607 0.674 21.420 1.00 87.75 89 VAL A O 1
ATOM 608 N N . TRP A 1 90 ? -6.621 1.351 22.234 1.00 82.12 90 TRP A N 1
ATOM 609 C CA . TRP A 1 90 ? -7.111 2.572 22.850 1.00 82.12 90 TRP A CA 1
ATOM 610 C C . TRP A 1 90 ? -6.364 3.786 22.299 1.00 82.12 90 TRP A C 1
ATOM 612 O O . TRP A 1 90 ? -5.156 3.737 22.081 1.00 82.12 90 TRP A O 1
ATOM 622 N N . GLY A 1 91 ? -7.102 4.872 22.098 1.00 79.25 91 GLY A N 1
ATOM 623 C CA . GLY A 1 91 ? -6.576 6.215 21.913 1.00 79.25 91 GLY A CA 1
ATOM 624 C C . GLY A 1 91 ? -6.941 7.054 23.127 1.00 79.25 91 GLY A C 1
ATOM 625 O O . GLY A 1 91 ? -8.099 7.077 23.549 1.00 79.25 91 GLY A O 1
ATOM 626 N N . GLU A 1 92 ? -5.950 7.725 23.697 1.00 78.94 92 GLU A N 1
ATOM 627 C CA . GLU A 1 92 ? -6.146 8.713 24.754 1.00 78.94 92 GLU A CA 1
ATOM 628 C C . GLU A 1 92 ? -5.680 10.072 24.236 1.00 78.94 92 GLU A C 1
ATOM 630 O O . GLU A 1 92 ? -4.751 10.157 23.426 1.00 78.94 92 GLU A O 1
ATOM 635 N N . VAL A 1 93 ? -6.344 11.134 24.680 1.00 79.56 93 VAL A N 1
ATOM 636 C CA . VAL A 1 93 ? -5.942 12.510 24.370 1.00 79.56 93 VAL A CA 1
ATOM 637 C C . VAL A 1 93 ? -5.450 13.184 25.627 1.00 79.56 93 VAL A C 1
ATOM 639 O O . VAL A 1 93 ? -5.948 12.936 26.729 1.00 79.56 93 VAL A O 1
ATOM 642 N N . GLY A 1 94 ? -4.464 14.056 25.431 1.00 68.06 94 GLY A N 1
ATOM 643 C CA . GLY A 1 94 ? -4.036 15.002 26.440 1.00 68.06 94 GLY A CA 1
ATOM 644 C C . GLY A 1 94 ? -5.162 15.944 26.870 1.00 68.06 94 GLY A C 1
ATOM 645 O O . GLY A 1 94 ? -6.268 15.968 26.339 1.00 68.06 94 GLY A O 1
ATOM 646 N N . VAL A 1 95 ? -4.860 16.728 27.889 1.00 73.88 95 VAL A N 1
ATOM 647 C CA . VAL A 1 95 ? -5.803 17.641 28.524 1.00 73.88 95 VAL A CA 1
ATOM 648 C C . VAL A 1 95 ? -6.295 18.698 27.527 1.00 73.88 95 VAL A C 1
ATOM 650 O O . VAL A 1 95 ? -5.512 19.554 27.116 1.00 73.88 95 VAL A O 1
ATOM 653 N N . HIS A 1 96 ? -7.587 18.674 27.178 1.00 75.25 96 HIS A N 1
ATOM 654 C CA . HIS A 1 96 ? -8.220 19.747 26.401 1.00 75.25 96 HIS A CA 1
ATOM 655 C C . HIS A 1 96 ? -8.918 20.742 27.332 1.00 75.25 96 HIS A C 1
ATOM 657 O O . HIS A 1 96 ? -9.741 20.327 28.155 1.00 75.25 96 HIS A O 1
ATOM 663 N N . PRO A 1 97 ? -8.611 22.050 27.229 1.00 70.06 97 PRO A N 1
ATOM 664 C CA . PRO A 1 97 ? -9.014 23.009 28.248 1.00 70.06 97 PRO A CA 1
ATOM 665 C C . PRO A 1 97 ? -10.509 23.351 28.245 1.00 70.06 97 PRO A C 1
ATOM 667 O O . PRO A 1 97 ? -10.997 23.783 29.283 1.00 70.06 97 PRO A O 1
ATOM 670 N N . VAL A 1 98 ? -11.253 23.188 27.138 1.00 77.00 98 VAL A N 1
ATOM 671 C CA . VAL A 1 98 ? -12.673 23.620 27.098 1.00 77.00 98 VAL A CA 1
ATOM 672 C C . VAL A 1 98 ? -13.561 22.832 26.121 1.00 77.00 98 VAL A C 1
ATOM 674 O O . VAL A 1 98 ? -14.754 22.678 26.371 1.00 77.00 98 VAL A O 1
ATOM 677 N N . ASP A 1 99 ? -13.025 22.319 25.011 1.00 88.44 99 ASP A N 1
ATOM 678 C CA . ASP A 1 99 ? -13.864 21.764 23.943 1.00 88.44 99 ASP A CA 1
ATOM 679 C C . ASP A 1 99 ? -13.983 20.232 24.017 1.00 88.44 99 ASP A C 1
ATOM 681 O O . ASP A 1 99 ? -13.089 19.480 23.617 1.00 88.44 99 ASP A O 1
ATOM 685 N N . ARG A 1 100 ? -15.136 19.762 24.513 1.00 89.12 100 ARG A N 1
ATOM 686 C CA . ARG A 1 100 ? -15.483 18.334 24.563 1.00 89.12 100 ARG A CA 1
ATOM 687 C C . ARG A 1 100 ? -15.479 17.695 23.176 1.00 89.12 100 ARG A C 1
ATOM 689 O O . ARG A 1 100 ? -15.091 16.534 23.055 1.00 89.12 100 ARG A O 1
ATOM 696 N N . GLN A 1 101 ? -15.924 18.414 22.148 1.00 90.25 101 GLN A N 1
ATOM 697 C CA . GLN A 1 101 ? -16.013 17.874 20.796 1.00 90.25 101 GLN A CA 1
ATOM 698 C C . GLN A 1 101 ? -14.619 17.705 20.190 1.00 90.25 101 GLN A C 1
ATOM 700 O O . GLN A 1 101 ? -14.340 16.647 19.625 1.00 90.25 101 GLN A O 1
ATOM 705 N N . ALA A 1 102 ? -13.733 18.686 20.380 1.00 89.31 102 ALA A N 1
ATOM 706 C CA . ALA A 1 102 ? -12.336 18.578 19.963 1.00 89.31 102 ALA A CA 1
ATOM 707 C C . ALA A 1 102 ? -11.623 17.404 20.657 1.00 89.31 102 ALA A C 1
ATOM 709 O O . ALA A 1 102 ? -10.997 16.586 19.984 1.00 89.31 102 ALA A O 1
ATOM 710 N N . ALA A 1 103 ? -11.801 17.255 21.977 1.00 89.25 103 ALA A N 1
ATOM 711 C CA . ALA A 1 103 ? -11.219 16.146 22.733 1.00 89.25 103 ALA A CA 1
ATOM 712 C C . ALA A 1 103 ? -11.697 14.773 22.223 1.00 89.25 103 ALA A C 1
ATOM 714 O O . ALA A 1 103 ? -10.899 13.848 22.089 1.00 89.25 103 ALA A O 1
ATOM 715 N N . CYS A 1 104 ? -12.989 14.639 21.898 1.00 90.50 104 CYS A N 1
ATOM 716 C CA . CYS A 1 104 ? -13.534 13.396 21.346 1.00 90.50 104 CYS A CA 1
ATOM 717 C C . CYS A 1 104 ? -12.980 13.093 19.945 1.00 90.50 104 CYS A C 1
ATOM 719 O O . CYS A 1 104 ? -12.602 11.955 19.682 1.00 90.50 104 CYS A O 1
ATOM 721 N N . GLN A 1 105 ? -12.902 14.093 19.060 1.00 91.88 105 GLN A N 1
ATOM 722 C CA . GLN A 1 105 ? -12.379 13.908 17.701 1.00 91.88 105 GLN A CA 1
ATOM 723 C C . GLN A 1 105 ? -10.900 13.523 17.698 1.00 91.88 105 GLN A C 1
ATOM 725 O O . GLN A 1 105 ? -10.480 12.671 16.917 1.00 91.88 105 GLN A O 1
ATOM 730 N N . GLU A 1 106 ? -10.100 14.126 18.574 1.00 92.38 106 GLU A N 1
ATOM 731 C CA . GLU A 1 106 ? -8.689 13.769 18.693 1.00 92.38 106 GLU A CA 1
ATOM 732 C C . GLU A 1 106 ? -8.520 12.353 19.270 1.00 92.38 106 GLU A C 1
ATOM 734 O O . GLU A 1 106 ? -7.663 11.601 18.804 1.00 92.38 106 GLU A O 1
ATOM 739 N N . ALA A 1 107 ? -9.385 11.936 20.205 1.00 92.75 107 ALA A N 1
ATOM 740 C CA . ALA A 1 107 ? -9.346 10.589 20.783 1.00 92.75 107 ALA A CA 1
ATOM 741 C C . ALA A 1 107 ? -9.669 9.540 19.727 1.00 92.75 107 ALA A C 1
ATOM 743 O O . ALA A 1 107 ? -9.006 8.505 19.654 1.00 92.75 107 ALA A O 1
ATOM 744 N N . GLU A 1 108 ? -10.632 9.854 18.864 1.00 93.12 108 GLU A N 1
ATOM 745 C CA . GLU A 1 108 ? -10.996 9.043 17.713 1.00 93.12 108 GLU A CA 1
ATOM 746 C C . GLU A 1 108 ? -9.858 8.907 16.719 1.00 93.12 108 GLU A C 1
ATOM 748 O O . GLU A 1 108 ? -9.493 7.791 16.344 1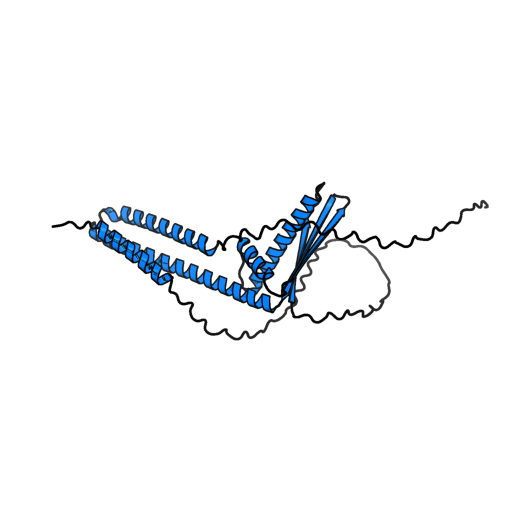.00 93.12 108 GLU A O 1
ATOM 753 N N . GLN A 1 109 ? -9.241 10.021 16.331 1.00 93.88 109 GLN A N 1
ATOM 754 C CA . GLN A 1 109 ? -8.111 9.994 15.411 1.00 93.88 109 GLN A CA 1
ATOM 755 C C . GLN A 1 109 ? -6.932 9.207 15.988 1.00 93.88 109 GLN A C 1
ATOM 757 O O . GLN A 1 109 ? -6.333 8.403 15.270 1.00 93.88 109 GLN A O 1
ATOM 762 N N . ASN A 1 110 ? -6.624 9.378 17.276 1.00 94.62 110 ASN A N 1
ATOM 763 C CA . ASN A 1 110 ? -5.559 8.634 17.944 1.00 94.62 110 ASN A CA 1
ATOM 764 C C . ASN A 1 110 ? -5.878 7.137 18.014 1.00 94.62 110 ASN A C 1
ATOM 766 O O . ASN A 1 110 ? -5.036 6.322 17.640 1.00 94.62 110 ASN A O 1
ATOM 770 N N . ALA A 1 111 ? -7.101 6.764 18.400 1.00 93.88 111 ALA A N 1
ATOM 771 C CA . ALA A 1 111 ? -7.523 5.366 18.452 1.00 93.88 111 ALA A CA 1
ATOM 772 C C . ALA A 1 111 ? -7.481 4.703 17.066 1.00 93.88 111 ALA A C 1
ATOM 774 O O . ALA A 1 111 ? -7.010 3.571 16.936 1.00 93.88 111 ALA A O 1
ATOM 775 N N . LEU A 1 112 ? -7.917 5.411 16.016 1.00 94.38 112 LEU A N 1
ATOM 776 C CA . LEU A 1 112 ? -7.838 4.940 14.630 1.00 94.38 112 LEU A CA 1
ATOM 777 C C . LEU A 1 112 ? -6.391 4.790 14.150 1.00 94.38 112 LEU A C 1
ATOM 779 O O . LEU A 1 112 ? -6.068 3.804 13.489 1.00 94.38 112 LEU A O 1
ATOM 783 N N . ASN A 1 113 ? -5.504 5.728 14.488 1.00 95.69 113 ASN A N 1
ATOM 784 C CA . ASN A 1 113 ? -4.086 5.630 14.138 1.00 95.69 113 ASN A CA 1
ATOM 785 C C . ASN A 1 113 ? -3.444 4.403 14.786 1.00 95.69 113 ASN A C 1
ATOM 787 O O . ASN A 1 113 ? -2.818 3.605 14.089 1.00 95.69 113 ASN A O 1
ATOM 791 N N . SER A 1 114 ? -3.673 4.197 16.081 1.00 95.69 114 SER A N 1
ATOM 792 C CA . SER A 1 114 ? -3.167 3.022 16.783 1.00 95.69 114 SER A CA 1
ATOM 793 C C . SER A 1 114 ? -3.788 1.719 16.251 1.00 95.69 114 SER A C 1
ATOM 795 O O . SER A 1 114 ? -3.111 0.692 16.198 1.00 95.69 114 SER A O 1
ATOM 797 N N . LEU A 1 115 ? -5.053 1.732 15.804 1.00 96.00 115 LEU A N 1
ATOM 798 C CA . LEU A 1 115 ? -5.671 0.582 15.132 1.00 96.00 115 LEU A CA 1
ATOM 799 C C . LEU A 1 115 ? -4.951 0.252 13.824 1.00 96.00 115 LEU A C 1
ATOM 801 O O . LEU A 1 115 ? -4.647 -0.913 13.574 1.00 96.00 115 LEU A O 1
ATOM 805 N N . TYR A 1 116 ? -4.642 1.258 13.004 1.00 96.31 116 TYR A N 1
ATOM 806 C CA . TYR A 1 116 ? -3.881 1.050 11.773 1.00 96.31 116 TYR A CA 1
ATOM 807 C C . TYR A 1 116 ? -2.467 0.539 12.038 1.00 96.31 116 TYR A C 1
ATOM 809 O O . TYR A 1 116 ? -1.987 -0.305 11.285 1.00 96.31 116 TYR A O 1
ATOM 817 N N . GLU A 1 117 ? -1.811 0.990 13.106 1.00 96.50 117 GLU A N 1
ATOM 818 C CA . GLU A 1 117 ? -0.509 0.462 13.519 1.00 96.50 117 GLU A CA 1
ATOM 819 C C . GLU A 1 117 ? -0.591 -1.022 13.893 1.00 96.50 117 GLU A C 1
ATOM 821 O O . GLU A 1 117 ? 0.214 -1.811 13.396 1.00 96.50 117 GLU A O 1
ATOM 826 N N . GLN A 1 118 ? -1.595 -1.423 14.684 1.00 96.75 118 GLN A N 1
ATOM 827 C CA . GLN A 1 118 ? -1.808 -2.833 15.032 1.00 96.75 118 GLN A CA 1
ATOM 828 C C . GLN A 1 118 ? -2.192 -3.689 13.817 1.00 96.75 118 GLN A C 1
ATOM 830 O O . GLN A 1 118 ? -1.742 -4.825 13.684 1.00 96.75 118 GLN A O 1
ATOM 835 N N . LEU A 1 119 ? -2.998 -3.163 12.892 1.00 96.44 119 LEU A N 1
ATOM 836 C CA . LEU A 1 119 ? -3.302 -3.861 11.641 1.00 96.44 119 LEU A CA 1
ATOM 837 C C . LEU A 1 119 ? -2.060 -4.001 10.759 1.00 96.44 119 LEU A C 1
ATOM 839 O O . LEU A 1 119 ? -1.868 -5.044 10.140 1.00 96.44 119 LEU A O 1
ATOM 843 N N . ASN A 1 120 ? -1.191 -2.992 10.725 1.00 96.88 120 ASN A N 1
ATOM 844 C CA . ASN A 1 120 ? 0.061 -3.051 9.980 1.00 96.88 120 ASN A CA 1
ATOM 845 C C . ASN A 1 120 ? 1.047 -4.050 10.593 1.00 96.88 120 ASN A C 1
ATOM 847 O O . ASN A 1 120 ? 1.699 -4.783 9.856 1.00 96.88 120 ASN A O 1
ATOM 851 N N . SER A 1 121 ? 1.140 -4.122 11.926 1.00 96.69 121 SER A N 1
ATOM 852 C CA . SER A 1 121 ? 1.952 -5.150 12.583 1.00 96.69 121 SER A CA 1
ATOM 853 C C . SER A 1 121 ? 1.398 -6.545 12.300 1.00 96.69 121 SER A C 1
ATOM 855 O O . SER A 1 121 ? 2.168 -7.448 11.996 1.00 96.69 121 SER A O 1
ATOM 857 N N . LEU A 1 122 ? 0.070 -6.710 12.295 1.00 96.69 122 LEU A N 1
ATOM 858 C CA . LEU A 1 122 ? -0.579 -7.978 11.956 1.00 96.69 122 LEU A CA 1
ATOM 859 C C . LEU A 1 122 ? -0.339 -8.364 10.486 1.00 96.69 122 LEU A C 1
ATOM 861 O O . LEU A 1 122 ? -0.022 -9.514 10.197 1.00 96.69 122 LEU A O 1
ATOM 865 N N . ALA A 1 123 ? -0.413 -7.408 9.558 1.00 96.25 123 ALA A N 1
ATOM 866 C CA . ALA A 1 123 ? -0.047 -7.625 8.157 1.00 96.25 123 ALA A CA 1
ATOM 867 C C . ALA A 1 123 ? 1.434 -8.017 8.010 1.00 96.25 123 ALA A C 1
ATOM 869 O O . ALA A 1 123 ? 1.764 -8.930 7.250 1.00 96.25 123 ALA A O 1
ATOM 870 N N . GLN A 1 124 ? 2.323 -7.379 8.779 1.00 96.62 124 GLN A N 1
ATOM 871 C CA . GLN A 1 124 ? 3.744 -7.711 8.799 1.00 96.62 124 GLN A CA 1
ATOM 872 C C . GLN A 1 124 ? 3.994 -9.111 9.384 1.00 96.62 124 GLN A C 1
ATOM 874 O O . GLN A 1 124 ? 4.842 -9.829 8.870 1.00 96.62 124 GLN A O 1
ATOM 879 N N . GLU A 1 125 ? 3.253 -9.537 10.405 1.00 96.38 125 GLU A N 1
ATOM 880 C CA . GLU A 1 125 ? 3.327 -10.906 10.937 1.00 96.38 125 GLU A CA 1
ATOM 881 C C . GLU A 1 125 ? 2.866 -11.949 9.909 1.00 96.38 125 GLU A C 1
ATOM 883 O O . GLU A 1 125 ? 3.498 -12.992 9.768 1.00 96.38 125 GLU A O 1
ATOM 888 N N . LEU A 1 126 ? 1.777 -11.675 9.182 1.00 94.56 126 LEU A N 1
ATOM 889 C CA . LEU A 1 126 ? 1.171 -12.643 8.260 1.00 94.56 126 LEU A CA 1
ATOM 890 C C . LEU A 1 126 ? 1.876 -12.743 6.905 1.00 94.56 126 LEU A C 1
ATOM 892 O O . LEU A 1 126 ? 1.944 -13.828 6.333 1.00 94.56 126 LEU A O 1
ATOM 896 N N . ALA A 1 127 ? 2.365 -11.623 6.375 1.00 93.31 127 ALA A N 1
ATOM 897 C CA . ALA A 1 127 ? 2.908 -11.542 5.018 1.00 93.31 127 ALA A CA 1
ATOM 898 C C . ALA A 1 127 ? 4.314 -10.920 4.961 1.00 93.31 127 ALA A C 1
ATOM 900 O O . ALA A 1 127 ? 4.829 -10.663 3.877 1.00 93.31 127 ALA A O 1
ATOM 901 N N . SER A 1 128 ? 4.957 -10.638 6.104 1.00 93.19 128 SER A N 1
ATOM 902 C CA . SER A 1 128 ? 6.257 -9.935 6.168 1.00 93.19 128 SER A CA 1
ATOM 903 C C . SER A 1 128 ? 6.268 -8.573 5.458 1.00 93.19 128 SER A C 1
ATOM 905 O O . SER A 1 128 ? 7.331 -8.033 5.148 1.00 93.19 128 SER A O 1
ATOM 907 N N . GLN A 1 129 ? 5.092 -7.988 5.215 1.00 89.12 129 GLN A N 1
ATOM 908 C CA . GLN A 1 129 ? 4.934 -6.763 4.446 1.00 89.12 129 GLN A CA 1
ATOM 909 C C . GLN A 1 129 ? 4.405 -5.629 5.318 1.00 89.12 129 GLN A C 1
ATOM 911 O O . GLN A 1 129 ? 3.461 -5.789 6.085 1.00 89.12 129 GLN A O 1
ATOM 916 N N . ARG A 1 130 ? 4.994 -4.444 5.137 1.00 93.94 130 ARG A N 1
ATOM 917 C CA . ARG A 1 130 ? 4.444 -3.190 5.656 1.00 93.94 130 ARG A CA 1
ATOM 918 C C . ARG A 1 130 ? 3.526 -2.566 4.617 1.00 93.94 130 ARG A C 1
ATOM 920 O O . ARG A 1 130 ? 3.922 -2.383 3.462 1.00 93.94 130 ARG A O 1
ATOM 927 N N . LEU A 1 131 ? 2.320 -2.227 5.042 1.00 93.38 131 LEU A N 1
ATOM 928 C CA . LEU A 1 131 ? 1.317 -1.568 4.218 1.00 93.38 131 LEU A CA 1
ATOM 929 C C . LEU A 1 131 ? 1.431 -0.050 4.371 1.00 93.38 131 LEU A C 1
ATOM 931 O O . LEU A 1 131 ? 1.727 0.470 5.449 1.00 93.38 131 LEU A O 1
ATOM 935 N N . SER A 1 132 ? 1.209 0.681 3.278 1.00 92.31 132 SER A N 1
ATOM 936 C CA . SER A 1 132 ? 1.112 2.142 3.345 1.00 92.31 132 SER A CA 1
ATOM 937 C C . SER A 1 132 ? -0.184 2.560 4.049 1.00 92.31 132 SER A C 1
ATOM 939 O O . SER A 1 132 ? -1.157 1.809 4.062 1.00 92.31 132 SER A O 1
ATOM 941 N N . ARG A 1 133 ? -0.253 3.786 4.589 1.00 92.06 133 ARG A N 1
ATOM 942 C CA . ARG A 1 133 ? -1.469 4.284 5.268 1.00 92.06 133 ARG A CA 1
ATOM 943 C C . ARG A 1 133 ? -2.716 4.208 4.377 1.00 92.06 133 ARG A C 1
ATOM 945 O O . ARG A 1 133 ? -3.776 3.825 4.851 1.00 92.06 133 ARG A O 1
ATOM 952 N N . ARG A 1 134 ? -2.572 4.508 3.080 1.00 89.00 134 ARG A N 1
ATOM 953 C CA . ARG A 1 134 ? -3.659 4.387 2.091 1.00 89.00 134 ARG A CA 1
ATOM 954 C C . ARG A 1 134 ? -4.093 2.933 1.894 1.00 89.00 134 ARG A C 1
ATOM 956 O O . ARG A 1 134 ? -5.286 2.656 1.880 1.00 89.00 134 ARG A O 1
ATOM 963 N N . GLN A 1 135 ? -3.135 2.012 1.771 1.00 91.75 135 GLN A N 1
ATOM 964 C CA . GLN A 1 135 ? -3.424 0.579 1.650 1.00 91.75 135 GLN A CA 1
ATOM 965 C C . GLN A 1 135 ? -4.104 0.041 2.909 1.00 91.75 135 GLN A C 1
ATOM 967 O O . GLN A 1 135 ? -5.083 -0.684 2.792 1.00 91.75 135 GLN A O 1
ATOM 972 N N . LEU A 1 136 ? -3.657 0.455 4.098 1.00 94.62 136 LEU A N 1
ATOM 973 C CA . LEU A 1 136 ? -4.298 0.091 5.363 1.00 94.62 136 LEU A CA 1
ATOM 974 C C . LEU A 1 136 ? -5.761 0.526 5.403 1.00 94.62 136 LEU A C 1
ATOM 976 O O . LEU A 1 136 ? -6.589 -0.251 5.853 1.00 94.62 136 LEU A O 1
ATOM 980 N N . THR A 1 137 ? -6.107 1.712 4.895 1.00 94.00 137 THR A N 1
ATOM 981 C CA . THR A 1 137 ? -7.511 2.149 4.816 1.00 94.00 137 THR A CA 1
ATOM 982 C C . THR A 1 137 ? -8.347 1.247 3.903 1.00 94.00 137 THR A C 1
ATOM 984 O O . THR A 1 137 ? -9.464 0.883 4.262 1.00 94.00 137 THR A O 1
ATOM 987 N N . VAL A 1 138 ? -7.811 0.858 2.742 1.00 93.31 138 VAL A N 1
ATOM 988 C CA . VAL A 1 138 ? -8.505 -0.029 1.791 1.00 93.31 138 VAL A CA 1
ATOM 989 C C . VAL A 1 138 ? -8.671 -1.433 2.363 1.00 93.31 138 VAL A C 1
ATOM 991 O O . VAL A 1 138 ? -9.764 -1.991 2.316 1.00 93.31 138 VAL A O 1
ATOM 994 N N . GLU A 1 139 ? -7.610 -1.985 2.944 1.00 95.44 139 GLU A N 1
ATOM 995 C CA . GLU A 1 139 ? -7.630 -3.312 3.559 1.00 95.44 139 GLU A CA 1
ATOM 996 C C . GLU A 1 139 ? -8.516 -3.337 4.807 1.00 95.44 139 GLU A C 1
ATOM 998 O O . GLU A 1 139 ? -9.267 -4.283 5.015 1.00 95.44 139 GLU A O 1
ATOM 1003 N N . TYR A 1 140 ? -8.527 -2.263 5.595 1.00 95.88 140 TYR A N 1
ATOM 1004 C CA . TYR A 1 140 ? -9.451 -2.105 6.712 1.00 95.88 140 TYR A CA 1
ATOM 1005 C C . TYR A 1 140 ? -10.915 -2.086 6.253 1.00 95.88 140 TYR A C 1
ATOM 1007 O O . TYR A 1 140 ? -11.743 -2.809 6.807 1.00 95.88 140 TYR A O 1
ATOM 1015 N N . ALA A 1 141 ? -11.239 -1.324 5.203 1.00 95.44 141 ALA A N 1
ATOM 1016 C CA . ALA A 1 141 ? -12.581 -1.328 4.622 1.00 95.44 141 ALA A CA 1
ATOM 1017 C C . ALA A 1 141 ? -12.963 -2.715 4.078 1.00 95.44 141 ALA A C 1
ATOM 1019 O O . ALA A 1 141 ? -14.092 -3.169 4.267 1.00 95.44 141 ALA A O 1
ATOM 1020 N N . TRP A 1 142 ? -12.012 -3.416 3.453 1.00 95.94 142 TRP A N 1
ATOM 1021 C CA . TRP A 1 142 ? -12.209 -4.787 2.991 1.00 95.94 142 TRP A CA 1
ATOM 1022 C C . TRP A 1 142 ? -12.484 -5.754 4.150 1.00 95.94 142 TRP A C 1
ATOM 1024 O O . TRP A 1 142 ? -13.378 -6.590 4.022 1.00 95.94 142 TRP A O 1
ATOM 1034 N N . LEU A 1 143 ? -11.772 -5.618 5.278 1.00 96.75 143 LEU A N 1
ATOM 1035 C CA . LEU A 1 143 ? -11.979 -6.418 6.490 1.00 96.75 143 LEU A CA 1
ATOM 1036 C C . LEU A 1 143 ? -13.374 -6.193 7.078 1.00 96.75 143 LEU A C 1
ATOM 1038 O O . LEU A 1 143 ? -14.063 -7.166 7.371 1.00 96.75 143 LEU A O 1
ATOM 1042 N N . LEU A 1 144 ? -13.820 -4.939 7.195 1.00 96.19 144 LEU A N 1
ATOM 1043 C CA . LEU A 1 144 ? -15.167 -4.618 7.683 1.00 96.19 144 LEU A CA 1
ATOM 1044 C C . LEU A 1 144 ? -16.283 -5.149 6.770 1.00 96.19 144 LEU A C 1
ATOM 1046 O O . LEU A 1 144 ? -17.383 -5.418 7.243 1.00 96.19 144 LEU A O 1
ATOM 1050 N N . ALA A 1 145 ? -16.012 -5.318 5.474 1.00 95.69 145 ALA A N 1
ATOM 1051 C CA . ALA A 1 145 ? -16.962 -5.901 4.531 1.00 95.69 145 ALA A CA 1
ATOM 1052 C C . ALA A 1 145 ? -17.068 -7.437 4.634 1.00 95.69 145 ALA A C 1
ATOM 1054 O O . ALA A 1 145 ? -17.944 -8.030 4.001 1.00 95.69 145 ALA A O 1
ATOM 1055 N N . GLN A 1 146 ? -16.186 -8.105 5.390 1.00 96.81 146 GLN A N 1
ATOM 1056 C CA . GLN A 1 146 ? -16.215 -9.561 5.521 1.00 96.81 146 GLN A CA 1
ATOM 1057 C C . GLN A 1 146 ? -17.272 -10.033 6.531 1.00 96.81 146 GLN A C 1
ATOM 1059 O O . GLN A 1 146 ? -17.452 -9.427 7.589 1.00 96.81 146 GLN A O 1
ATOM 1064 N N . PRO A 1 147 ? -17.940 -11.171 6.266 1.00 95.62 147 PRO A N 1
ATOM 1065 C CA . PRO A 1 147 ? -18.925 -11.720 7.188 1.00 95.62 147 PRO A CA 1
ATOM 1066 C C . PRO A 1 147 ? -18.275 -12.146 8.512 1.00 95.62 147 PRO A C 1
ATOM 1068 O O . PRO A 1 147 ? -17.242 -12.820 8.524 1.00 95.62 147 PRO A O 1
ATOM 1071 N N . GLY A 1 148 ? -18.917 -11.779 9.624 1.00 94.06 148 GLY A N 1
ATOM 1072 C CA . GLY A 1 148 ? -18.489 -12.129 10.982 1.00 94.06 148 GLY A CA 1
ATOM 1073 C C . GLY A 1 148 ? -17.393 -11.236 11.567 1.00 94.06 148 GLY A C 1
ATOM 1074 O O . GLY A 1 148 ? -16.968 -11.479 12.693 1.00 94.06 148 GLY A O 1
ATOM 1075 N N . VAL A 1 149 ? -16.927 -10.220 10.834 1.00 96.19 149 VAL A N 1
ATOM 1076 C CA . VAL A 1 149 ? -16.068 -9.183 11.411 1.00 96.19 149 VAL A CA 1
ATOM 1077 C C . VAL A 1 149 ? -16.945 -8.209 12.183 1.00 96.19 149 VAL A C 1
ATOM 1079 O O . VAL A 1 149 ? -17.830 -7.569 11.620 1.00 96.19 149 VAL A O 1
ATOM 1082 N N . GLU A 1 150 ? -16.700 -8.104 13.485 1.00 95.56 150 GLU A N 1
ATOM 1083 C CA . GLU A 1 150 ? -17.422 -7.189 14.364 1.00 95.56 150 GLU A CA 1
ATOM 1084 C C . GLU A 1 150 ? -16.485 -6.077 14.821 1.00 95.56 150 GLU A C 1
ATOM 1086 O O . GLU A 1 150 ? -15.385 -6.332 15.322 1.00 95.56 150 GLU A O 1
ATOM 1091 N N . GLN A 1 151 ? -16.943 -4.835 14.682 1.00 95.81 151 GLN A N 1
ATOM 1092 C CA . GLN A 1 151 ? -16.278 -3.673 15.245 1.00 95.81 151 GLN A CA 1
ATOM 1093 C C . GLN A 1 151 ? -17.135 -3.105 16.374 1.00 95.81 151 GLN A C 1
ATOM 1095 O O . GLN A 1 151 ? -18.278 -2.706 16.162 1.00 95.81 151 GLN A O 1
ATOM 1100 N N . SER A 1 152 ? -16.559 -3.027 17.569 1.00 95.38 152 SER A N 1
ATOM 1101 C CA . SER A 1 152 ? -17.142 -2.321 18.706 1.00 95.38 152 SER A CA 1
ATOM 1102 C C . SER A 1 152 ? -16.307 -1.089 19.010 1.00 95.38 152 SER A C 1
ATOM 1104 O O . SER A 1 152 ? -15.085 -1.174 19.128 1.00 95.38 152 SER A O 1
ATOM 1106 N N . GLN A 1 153 ? -16.973 0.050 19.167 1.00 95.38 153 GLN A N 1
ATOM 1107 C CA . GLN A 1 153 ? -16.352 1.301 19.579 1.00 95.38 153 GLN A CA 1
ATOM 1108 C C . GLN A 1 153 ? -16.977 1.741 20.899 1.00 95.38 153 GLN A C 1
ATOM 1110 O O . GLN A 1 153 ? -18.201 1.787 21.024 1.00 95.38 153 GLN A O 1
ATOM 1115 N N . GLN A 1 154 ? -16.139 2.039 21.883 1.00 94.88 154 GLN A N 1
ATOM 1116 C CA . GLN A 1 154 ? -16.557 2.583 23.168 1.00 94.88 154 GLN A CA 1
ATOM 1117 C C . GLN A 1 154 ? -15.822 3.898 23.389 1.00 94.88 154 GLN A C 1
ATOM 1119 O O . GLN A 1 154 ? -14.611 3.974 23.203 1.00 94.88 154 GLN A O 1
ATOM 1124 N N . MET A 1 155 ? -16.565 4.937 23.750 1.00 93.75 155 MET A N 1
ATOM 1125 C CA . MET A 1 155 ? -16.022 6.251 24.071 1.00 93.75 155 MET A CA 1
ATOM 1126 C C . MET A 1 155 ? -16.338 6.541 25.531 1.00 93.75 155 MET A C 1
ATOM 1128 O O . MET A 1 155 ? -17.504 6.509 25.926 1.00 93.75 155 MET A O 1
ATOM 1132 N N . ASP A 1 156 ? -15.303 6.835 26.305 1.00 93.88 156 ASP A N 1
ATOM 1133 C CA . ASP A 1 156 ? -15.404 7.280 27.687 1.00 93.88 156 ASP A CA 1
ATOM 1134 C C . ASP A 1 156 ? -14.841 8.699 27.796 1.00 93.88 156 ASP A C 1
ATOM 1136 O O . ASP A 1 156 ? -13.739 8.984 27.333 1.00 93.88 156 ASP A O 1
ATOM 1140 N N . VAL A 1 157 ? -15.614 9.611 28.380 1.00 93.06 157 VAL A N 1
ATOM 1141 C CA . VAL A 1 157 ? -15.218 11.012 28.550 1.00 93.06 157 VAL A CA 1
ATOM 1142 C C . VAL A 1 157 ? -15.280 11.328 30.030 1.00 93.06 157 VAL A C 1
ATOM 1144 O O . VAL A 1 157 ? -16.361 11.367 30.615 1.00 93.06 157 VAL A O 1
ATOM 1147 N N . GLN A 1 158 ? -14.115 11.578 30.616 1.00 91.81 158 GLN A N 1
ATOM 1148 C CA . GLN A 1 158 ? -13.965 11.879 32.031 1.00 91.81 158 GLN A CA 1
ATOM 1149 C C . GLN A 1 158 ? -13.531 13.333 32.211 1.00 91.81 158 GLN A C 1
ATOM 1151 O O . GLN A 1 158 ? -12.537 13.784 31.638 1.00 91.81 158 GLN A O 1
ATOM 1156 N N . GLU A 1 159 ? -14.264 14.065 33.043 1.00 91.56 159 GLU A N 1
ATOM 1157 C CA . GLU A 1 159 ? -13.876 15.399 33.490 1.00 91.56 159 GLU A CA 1
ATOM 1158 C C . GLU A 1 159 ? -12.944 15.257 34.695 1.00 91.56 159 GLU A C 1
ATOM 1160 O O . GLU A 1 159 ? -13.342 14.782 35.760 1.00 91.56 159 GLU A O 1
ATOM 1165 N N . LYS A 1 160 ? -11.667 15.597 34.505 1.00 91.50 160 LYS A N 1
ATOM 1166 C CA . LYS A 1 160 ? -10.646 15.536 35.555 1.00 91.50 160 LYS A CA 1
ATOM 1167 C C . LYS A 1 160 ? -10.300 16.956 36.021 1.00 91.50 160 LYS A C 1
ATOM 1169 O O . LYS A 1 160 ? -10.519 17.902 35.270 1.00 91.50 160 LYS A O 1
ATOM 1174 N N . PRO A 1 161 ? -9.697 17.141 37.215 1.00 90.38 161 PRO A N 1
ATOM 1175 C CA . PRO A 1 161 ? -9.399 18.475 37.763 1.00 90.38 161 PRO A CA 1
ATOM 1176 C C . PRO A 1 161 ? -8.528 19.365 36.868 1.00 90.38 161 PRO A C 1
ATOM 1178 O O . PRO A 1 161 ? -8.508 20.579 37.028 1.00 90.38 161 PRO A O 1
ATOM 1181 N N . TYR A 1 162 ? -7.779 18.755 35.953 1.00 88.25 162 TYR A N 1
ATOM 1182 C CA . TYR A 1 162 ? -6.901 19.439 35.014 1.00 88.25 162 TYR A CA 1
ATOM 1183 C C . TYR A 1 162 ? -7.544 19.693 33.645 1.00 88.25 162 TYR A C 1
ATOM 1185 O O . TYR A 1 162 ? -6.984 20.462 32.878 1.00 88.25 162 TYR A O 1
ATOM 1193 N N . GLY A 1 163 ? -8.695 19.092 33.334 1.00 90.19 163 GLY A N 1
ATOM 1194 C CA . GLY A 1 163 ? -9.418 19.276 32.075 1.00 90.19 163 GLY A CA 1
ATOM 1195 C C . GLY A 1 163 ? -10.120 18.003 31.601 1.00 90.19 163 GLY A C 1
ATOM 1196 O O . GLY A 1 163 ? -10.122 16.971 32.281 1.00 90.19 163 GLY A O 1
ATOM 1197 N N . LEU A 1 164 ? -10.730 18.081 30.419 1.00 89.50 164 LEU A N 1
ATOM 1198 C CA . LEU A 1 164 ? -11.454 16.966 29.813 1.00 89.50 164 LEU A CA 1
ATOM 1199 C C . LEU A 1 164 ? -10.470 15.940 29.245 1.00 89.50 164 LEU A C 1
ATOM 1201 O O . LEU A 1 164 ? -9.551 16.293 28.506 1.00 89.50 164 LEU A O 1
ATOM 1205 N N . VAL A 1 165 ? -10.693 14.666 29.569 1.00 91.25 165 VAL A N 1
ATOM 1206 C CA . VAL A 1 165 ? -9.957 13.533 29.003 1.00 91.25 165 VAL A CA 1
ATOM 1207 C C . VAL A 1 165 ? -10.953 12.610 28.319 1.00 91.25 165 VAL A C 1
ATOM 1209 O O . VAL A 1 165 ? -11.834 12.047 28.968 1.00 91.25 165 VAL A O 1
ATOM 1212 N N . ALA A 1 166 ? -10.809 12.453 27.007 1.00 92.12 166 ALA A N 1
ATOM 1213 C CA . ALA A 1 166 ? -11.557 11.480 26.223 1.00 92.12 166 ALA A CA 1
ATOM 1214 C C . ALA A 1 166 ? -10.673 10.260 25.936 1.00 92.12 166 ALA A C 1
ATOM 1216 O O . ALA A 1 166 ? -9.506 10.390 25.554 1.00 92.12 166 ALA A O 1
ATOM 1217 N N . ARG A 1 167 ? -11.239 9.073 26.134 1.00 93.12 167 ARG A N 1
ATOM 1218 C CA . ARG A 1 167 ? -10.633 7.783 25.831 1.00 93.12 167 ARG A CA 1
ATOM 1219 C C . ARG A 1 167 ? -11.547 7.039 24.876 1.00 93.12 167 ARG A C 1
ATOM 1221 O O . ARG A 1 167 ? -12.691 6.743 25.214 1.00 93.12 167 ARG A O 1
ATOM 1228 N N . GLN A 1 168 ? -11.021 6.694 23.709 1.00 94.69 168 GLN A N 1
ATOM 1229 C CA . GLN A 1 168 ? -11.729 5.851 22.760 1.00 94.69 168 GLN A CA 1
ATOM 1230 C C . GLN A 1 168 ? -11.074 4.486 22.681 1.00 94.69 168 GLN A C 1
ATOM 1232 O O . GLN A 1 168 ? -9.866 4.359 22.494 1.00 94.69 168 GLN A O 1
ATOM 1237 N N . GLU A 1 169 ? -11.892 3.454 22.797 1.00 95.19 169 GLU A N 1
ATOM 1238 C CA . GLU A 1 169 ? -11.490 2.075 22.640 1.00 95.19 169 GLU A CA 1
ATOM 1239 C C . GLU A 1 169 ? -12.158 1.480 21.403 1.00 95.19 169 GLU A C 1
ATOM 1241 O O . GLU A 1 169 ? -13.384 1.483 21.271 1.00 95.19 169 GLU A O 1
ATOM 1246 N N . ILE A 1 170 ? -11.341 0.947 20.498 1.00 95.56 170 ILE A N 1
ATOM 1247 C CA . ILE A 1 170 ? -11.803 0.251 19.304 1.00 95.56 170 ILE A CA 1
ATOM 1248 C C . ILE A 1 170 ? -11.401 -1.213 19.439 1.00 95.56 170 ILE A C 1
ATOM 1250 O O . ILE A 1 170 ? -10.221 -1.554 19.539 1.00 95.56 170 ILE A O 1
ATOM 1254 N N . THR A 1 171 ? -12.406 -2.083 19.445 1.00 95.38 171 THR A N 1
ATOM 1255 C CA . THR A 1 171 ? -12.232 -3.533 19.453 1.00 95.38 171 THR A CA 1
ATOM 1256 C C . THR A 1 171 ? -12.688 -4.087 18.113 1.00 95.38 171 THR A C 1
ATOM 1258 O O . THR A 1 171 ? -13.857 -3.960 17.750 1.00 95.38 171 THR A O 1
ATOM 1261 N N . LEU A 1 172 ? -11.767 -4.716 17.388 1.00 96.56 172 LEU A N 1
ATOM 1262 C CA . LEU A 1 172 ? -12.026 -5.395 16.125 1.00 96.56 172 LEU A CA 1
ATOM 1263 C C . LEU A 1 172 ? -11.883 -6.905 16.333 1.00 96.56 172 LEU A C 1
ATOM 1265 O O . LEU A 1 172 ? -10.807 -7.401 16.678 1.00 96.56 172 LEU A O 1
ATOM 1269 N N . ARG A 1 173 ? -12.970 -7.647 16.131 1.00 96.38 173 ARG A N 1
ATOM 1270 C CA . ARG A 1 173 ? -12.979 -9.111 16.192 1.00 96.38 173 ARG A CA 1
ATOM 1271 C C . ARG A 1 173 ? -12.867 -9.683 14.790 1.00 96.38 173 ARG A C 1
ATOM 1273 O O . ARG A 1 173 ? -13.741 -9.465 13.957 1.00 96.38 173 ARG A O 1
ATOM 1280 N N . LEU A 1 174 ? -11.793 -10.431 14.549 1.00 96.62 174 LEU A N 1
ATOM 1281 C CA . LEU A 1 174 ? -11.507 -11.060 13.265 1.00 96.62 174 LEU A CA 1
ATOM 1282 C C . LEU A 1 174 ? -11.667 -12.583 13.377 1.00 96.62 174 LEU A C 1
ATOM 1284 O O . LEU A 1 174 ? -10.878 -13.229 14.077 1.00 96.62 174 LEU A O 1
ATOM 1288 N N . PRO A 1 175 ? -12.647 -13.189 12.685 1.00 96.56 175 PRO A N 1
ATOM 1289 C CA . PRO A 1 175 ? -12.727 -14.640 12.562 1.00 96.56 175 PRO A CA 1
ATOM 1290 C C . PRO A 1 175 ? -11.471 -15.203 11.885 1.00 96.56 175 PRO A C 1
ATOM 1292 O O . PRO A 1 175 ? -10.973 -14.619 10.919 1.00 96.56 175 PRO A O 1
ATOM 1295 N N . MET A 1 176 ? -10.991 -16.376 12.315 1.00 95.38 176 MET A N 1
ATOM 1296 C CA . MET A 1 176 ? -9.788 -16.984 11.714 1.00 95.38 176 MET A CA 1
ATOM 1297 C C . MET A 1 176 ? -9.930 -17.247 10.205 1.00 95.38 176 MET A C 1
ATOM 1299 O O . MET A 1 176 ? -8.970 -17.081 9.459 1.00 95.38 176 MET A O 1
ATOM 1303 N N . ALA A 1 177 ? -11.138 -17.563 9.725 1.00 95.69 177 ALA A N 1
ATOM 1304 C CA . ALA A 1 177 ? -11.406 -17.743 8.296 1.00 95.69 177 ALA A CA 1
ATOM 1305 C C . ALA A 1 177 ? -11.249 -16.448 7.474 1.00 95.69 177 ALA A C 1
ATOM 1307 O O . ALA A 1 177 ? -10.917 -16.495 6.290 1.00 95.69 177 ALA A O 1
ATOM 1308 N N . VAL A 1 178 ? -11.507 -15.284 8.080 1.00 96.56 178 VAL A N 1
ATOM 1309 C CA . VAL A 1 178 ? -11.270 -13.981 7.441 1.00 96.56 178 VAL A CA 1
ATOM 1310 C C . VAL A 1 178 ? -9.783 -13.667 7.446 1.00 96.56 178 VAL A C 1
ATOM 1312 O O . VAL A 1 178 ? -9.257 -13.236 6.428 1.00 96.56 178 VAL A O 1
ATOM 1315 N N . LEU A 1 179 ? -9.097 -13.952 8.552 1.00 96.25 179 LEU A N 1
ATOM 1316 C CA . LEU A 1 179 ? -7.664 -13.715 8.696 1.00 96.25 179 LEU A CA 1
ATOM 1317 C C . LEU A 1 179 ? -6.834 -14.545 7.699 1.00 96.25 179 LEU A C 1
ATOM 1319 O O . LEU A 1 179 ? -5.918 -14.005 7.090 1.00 96.25 179 LEU A O 1
ATOM 1323 N N . ALA A 1 180 ? -7.213 -15.803 7.449 1.00 95.94 180 ALA A N 1
ATOM 1324 C CA . ALA A 1 180 ? -6.592 -16.648 6.422 1.00 95.94 180 ALA A CA 1
ATOM 1325 C C . ALA A 1 180 ? -6.837 -16.131 4.990 1.00 95.94 180 ALA A C 1
ATOM 1327 O O . ALA A 1 180 ? -5.937 -16.122 4.151 1.00 95.94 180 ALA A O 1
ATOM 1328 N N . ARG A 1 181 ? -8.055 -15.656 4.694 1.00 97.12 181 ARG A N 1
ATOM 1329 C CA . ARG A 1 181 ? -8.349 -15.028 3.393 1.00 97.12 181 ARG A CA 1
ATOM 1330 C C . ARG A 1 181 ? -7.599 -13.713 3.219 1.00 97.12 181 ARG A C 1
ATOM 1332 O O . ARG A 1 181 ? -7.138 -13.412 2.124 1.00 97.12 181 ARG A O 1
ATOM 1339 N N . TRP A 1 182 ? -7.465 -12.949 4.296 1.00 96.56 182 TRP A N 1
ATOM 1340 C CA . TRP A 1 182 ? -6.709 -11.710 4.291 1.00 96.56 182 TRP A CA 1
ATOM 1341 C C . TRP A 1 182 ? -5.219 -11.962 4.063 1.00 96.56 182 TRP A C 1
ATOM 1343 O O . TRP A 1 182 ? -4.632 -11.310 3.209 1.00 96.56 182 TRP A O 1
ATOM 1353 N N . SER A 1 183 ? -4.616 -12.951 4.735 1.00 96.25 183 SER A N 1
ATOM 1354 C CA . SER A 1 183 ? -3.210 -13.302 4.498 1.00 96.25 183 SER A CA 1
ATOM 1355 C C . SER A 1 183 ? -2.960 -13.725 3.054 1.00 96.25 183 SER A C 1
ATOM 1357 O O . SER A 1 183 ? -1.986 -13.270 2.464 1.00 96.25 183 SER A O 1
ATOM 1359 N N . GLN A 1 184 ? -3.853 -14.533 2.470 1.00 96.56 184 GLN A N 1
ATOM 1360 C CA . GLN A 1 184 ? -3.753 -14.919 1.060 1.00 96.56 184 GLN A CA 1
ATOM 1361 C C . GLN A 1 184 ? -3.795 -13.687 0.151 1.00 96.56 184 GLN A C 1
ATOM 1363 O O . GLN A 1 184 ? -2.914 -13.492 -0.679 1.00 96.56 184 GLN A O 1
ATOM 1368 N N . ARG A 1 185 ? -4.768 -12.798 0.374 1.00 95.88 185 ARG A N 1
ATOM 1369 C CA . ARG A 1 185 ? -4.899 -11.546 -0.377 1.00 95.88 185 ARG A CA 1
ATOM 1370 C C . ARG A 1 185 ? -3.644 -10.672 -0.275 1.00 95.88 185 ARG A C 1
ATOM 1372 O O . ARG A 1 185 ? -3.227 -10.091 -1.271 1.00 95.88 185 ARG A O 1
ATOM 1379 N N . LEU A 1 186 ? -3.037 -10.569 0.910 1.00 95.69 186 LEU A N 1
ATOM 1380 C CA . LEU A 1 186 ? -1.795 -9.814 1.101 1.00 95.69 186 LEU A CA 1
ATOM 1381 C C . LEU A 1 186 ? -0.626 -10.429 0.316 1.00 95.69 186 LEU A C 1
ATOM 1383 O O . LEU A 1 186 ? 0.160 -9.687 -0.271 1.00 95.69 186 LEU A O 1
ATOM 1387 N N . GLN A 1 187 ? -0.532 -11.760 0.260 1.00 94.88 187 GLN A N 1
ATOM 1388 C CA . GLN A 1 187 ? 0.477 -12.458 -0.543 1.00 94.88 187 GLN A CA 1
ATOM 1389 C C . GLN A 1 187 ? 0.261 -12.245 -2.045 1.00 94.88 187 GLN A C 1
ATOM 1391 O O . GLN A 1 187 ? 1.226 -11.986 -2.763 1.00 94.88 187 GLN A O 1
ATOM 1396 N N . ASP A 1 188 ? -0.989 -12.271 -2.512 1.00 93.75 188 ASP A N 1
ATOM 1397 C CA . ASP A 1 188 ? -1.321 -12.005 -3.915 1.00 93.75 188 ASP A CA 1
ATOM 1398 C C . ASP A 1 188 ? -0.908 -10.574 -4.314 1.00 93.75 188 ASP A C 1
ATOM 1400 O O . ASP A 1 1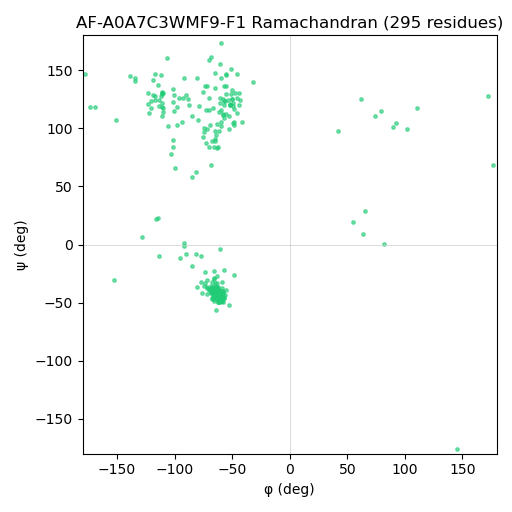88 ? -0.252 -10.372 -5.338 1.00 93.75 188 ASP A O 1
ATOM 1404 N N . LEU A 1 189 ? -1.192 -9.579 -3.460 1.00 90.88 189 LEU A N 1
ATOM 1405 C CA . LEU A 1 189 ? -0.754 -8.191 -3.665 1.00 90.88 189 LEU A CA 1
ATOM 1406 C C . LEU A 1 189 ? 0.776 -8.057 -3.683 1.00 90.88 189 LEU A C 1
ATOM 1408 O O . LEU A 1 189 ? 1.331 -7.247 -4.433 1.00 90.88 189 LEU A O 1
ATOM 1412 N N . GLN A 1 190 ? 1.475 -8.836 -2.856 1.00 91.25 190 GLN A N 1
ATOM 1413 C CA . GLN A 1 190 ? 2.932 -8.861 -2.851 1.00 91.25 190 GLN A CA 1
ATOM 1414 C C . GLN A 1 190 ? 3.478 -9.449 -4.154 1.00 91.25 190 GLN A C 1
ATOM 1416 O O . GLN A 1 190 ? 4.389 -8.863 -4.742 1.00 91.25 190 GLN A O 1
ATOM 1421 N N . ALA A 1 191 ? 2.922 -10.573 -4.605 1.00 91.19 191 ALA A N 1
ATOM 1422 C CA . ALA A 1 191 ? 3.316 -11.245 -5.838 1.00 91.19 191 ALA A CA 1
ATOM 1423 C C . ALA A 1 191 ? 3.083 -10.357 -7.067 1.00 91.19 191 ALA A C 1
ATOM 1425 O O . ALA A 1 191 ? 3.948 -10.255 -7.935 1.00 91.19 191 ALA A O 1
ATOM 1426 N N . GLU A 1 192 ? 1.958 -9.644 -7.115 1.00 91.00 192 GLU A N 1
ATOM 1427 C CA . GLU A 1 192 ? 1.684 -8.684 -8.182 1.00 91.00 192 GLU A CA 1
ATOM 1428 C C . GLU A 1 192 ? 2.715 -7.545 -8.176 1.00 91.00 192 GLU A C 1
ATOM 1430 O O . GLU A 1 192 ? 3.304 -7.213 -9.208 1.00 91.00 192 GLU A O 1
ATOM 1435 N N . ARG A 1 193 ? 3.013 -6.976 -7.002 1.00 89.50 193 ARG A N 1
ATOM 1436 C CA . ARG A 1 193 ? 4.004 -5.899 -6.884 1.00 89.50 193 ARG A CA 1
ATOM 1437 C C . ARG A 1 193 ? 5.401 -6.355 -7.299 1.00 89.50 193 ARG A C 1
ATOM 1439 O O . ARG A 1 193 ? 6.100 -5.609 -7.986 1.00 89.50 193 ARG A O 1
ATOM 1446 N N . THR A 1 194 ? 5.836 -7.542 -6.882 1.00 91.62 194 THR A N 1
ATOM 1447 C CA . THR A 1 194 ? 7.151 -8.071 -7.267 1.00 91.62 194 THR A CA 1
ATOM 1448 C C . THR A 1 194 ? 7.207 -8.372 -8.759 1.00 91.62 194 THR A C 1
ATOM 1450 O O . THR A 1 194 ? 8.202 -8.018 -9.392 1.00 91.62 194 THR A O 1
ATOM 1453 N N . ALA A 1 195 ? 6.136 -8.912 -9.346 1.00 90.44 195 ALA A N 1
ATOM 1454 C CA . ALA A 1 195 ? 6.030 -9.116 -10.786 1.00 90.44 195 ALA A CA 1
ATOM 1455 C C . ALA A 1 195 ? 6.168 -7.795 -11.560 1.00 90.44 195 ALA A C 1
ATOM 1457 O O . ALA A 1 195 ? 6.965 -7.719 -12.496 1.00 90.44 195 ALA A O 1
ATOM 1458 N N . TRP A 1 196 ? 5.488 -6.726 -11.130 1.00 90.62 196 TRP A N 1
ATOM 1459 C CA . TRP A 1 196 ? 5.625 -5.398 -11.742 1.00 90.62 196 TRP A CA 1
ATOM 1460 C C . TRP A 1 196 ? 7.033 -4.813 -11.604 1.00 90.62 196 TRP A C 1
ATOM 1462 O O . TRP A 1 196 ? 7.544 -4.228 -12.558 1.00 90.62 196 TRP A O 1
ATOM 1472 N N . LEU A 1 197 ? 7.685 -4.975 -10.448 1.00 91.19 197 LEU A N 1
ATOM 1473 C CA . LEU A 1 197 ? 9.054 -4.490 -10.239 1.00 91.19 197 LEU A CA 1
ATOM 1474 C C . LEU A 1 197 ? 10.065 -5.232 -11.119 1.00 91.19 197 LEU A C 1
ATOM 1476 O O . LEU A 1 197 ? 10.895 -4.596 -11.769 1.00 91.19 197 LEU A O 1
ATOM 1480 N N . ILE A 1 198 ? 9.980 -6.564 -11.164 1.00 93.75 198 ILE A N 1
ATOM 1481 C CA . ILE A 1 198 ? 10.837 -7.399 -12.013 1.00 93.75 198 ILE A CA 1
ATOM 1482 C C . ILE A 1 198 ? 10.584 -7.060 -13.481 1.00 93.75 198 ILE A C 1
ATOM 1484 O O . ILE A 1 198 ? 11.527 -6.815 -14.232 1.00 93.75 198 ILE A O 1
ATOM 1488 N N . GLY A 1 199 ? 9.314 -6.972 -13.875 1.00 92.94 199 GLY A N 1
ATOM 1489 C CA . GLY A 1 199 ? 8.915 -6.605 -15.224 1.00 92.94 199 GLY A CA 1
ATOM 1490 C C . GLY A 1 199 ? 9.438 -5.229 -15.644 1.00 92.94 199 GLY A C 1
ATOM 1491 O O . GLY A 1 199 ? 10.027 -5.096 -16.716 1.00 92.94 199 GLY A O 1
ATOM 1492 N N . GLY A 1 200 ? 9.308 -4.219 -14.779 1.00 92.88 200 GLY A N 1
ATOM 1493 C CA . GLY A 1 200 ? 9.844 -2.876 -15.010 1.00 92.88 200 GLY A CA 1
ATOM 1494 C C . GLY A 1 200 ? 11.372 -2.848 -15.126 1.00 92.88 200 GLY A C 1
ATOM 1495 O O . GLY A 1 200 ? 11.916 -2.166 -16.000 1.00 92.88 200 GLY A O 1
ATOM 1496 N N . ALA A 1 201 ? 12.077 -3.630 -14.304 1.00 94.50 201 ALA A N 1
ATOM 1497 C CA . ALA A 1 201 ? 13.533 -3.752 -14.368 1.00 94.50 201 ALA A CA 1
ATOM 1498 C C . ALA A 1 201 ? 14.000 -4.406 -15.681 1.00 94.50 201 ALA A C 1
ATOM 1500 O O . ALA A 1 201 ? 14.859 -3.853 -16.371 1.00 94.50 201 ALA A O 1
ATOM 1501 N N . VAL A 1 202 ? 13.395 -5.534 -16.068 1.00 96.44 202 VAL A N 1
ATOM 1502 C CA . VAL A 1 202 ? 13.692 -6.221 -17.338 1.00 96.44 202 VAL A CA 1
ATOM 1503 C C . VAL A 1 202 ? 13.364 -5.321 -18.530 1.00 96.44 202 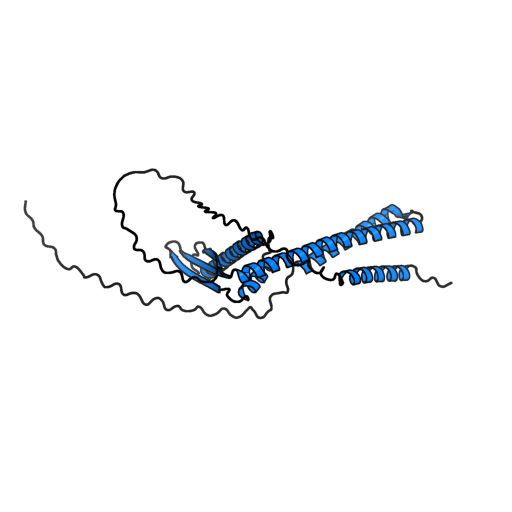VAL A C 1
ATOM 1505 O O . VAL A 1 202 ? 14.186 -5.175 -19.435 1.00 96.44 202 VAL A O 1
ATOM 1508 N N . GLY A 1 203 ? 12.209 -4.650 -18.507 1.00 94.31 203 GLY A N 1
ATOM 1509 C CA . GLY A 1 203 ? 11.817 -3.692 -19.539 1.00 94.31 203 GLY A CA 1
ATOM 1510 C C . GLY A 1 203 ? 12.824 -2.549 -19.688 1.00 94.31 203 GLY A C 1
ATOM 1511 O O . GLY A 1 203 ? 13.207 -2.209 -20.807 1.00 94.31 203 GLY A O 1
ATOM 1512 N N . THR A 1 204 ? 13.331 -2.011 -18.574 1.00 95.81 204 THR A N 1
ATOM 1513 C CA . THR A 1 204 ? 14.368 -0.967 -18.589 1.00 95.81 204 THR A CA 1
ATOM 1514 C C . THR A 1 204 ? 15.649 -1.471 -19.261 1.00 95.81 204 THR A C 1
ATOM 1516 O O . THR A 1 204 ? 16.175 -0.801 -20.148 1.00 95.81 204 THR A O 1
ATOM 1519 N N . LEU A 1 205 ? 16.131 -2.669 -18.908 1.00 96.62 205 LEU A N 1
ATOM 1520 C CA . LEU A 1 205 ? 17.334 -3.251 -19.519 1.00 96.62 205 LEU A CA 1
ATOM 1521 C C . LEU A 1 205 ? 17.193 -3.415 -21.038 1.00 96.62 205 LEU A C 1
ATOM 1523 O O . LEU A 1 205 ? 18.115 -3.071 -21.779 1.00 96.62 205 LEU A O 1
ATOM 1527 N N . LEU A 1 206 ? 16.036 -3.889 -21.508 1.00 96.44 206 LEU A N 1
ATOM 1528 C CA . LEU A 1 206 ? 15.763 -4.044 -22.939 1.00 96.44 206 LEU A CA 1
ATOM 1529 C C . LEU A 1 206 ? 15.762 -2.697 -23.671 1.00 96.44 206 LEU A C 1
ATOM 1531 O O . LEU A 1 206 ? 16.378 -2.577 -24.729 1.00 96.44 206 LEU A O 1
ATOM 1535 N N . VAL A 1 207 ? 15.130 -1.669 -23.096 1.00 95.94 207 VAL A N 1
ATOM 1536 C CA . VAL A 1 207 ? 15.117 -0.311 -23.668 1.00 95.94 207 VAL A CA 1
ATOM 1537 C C . VAL A 1 207 ? 16.534 0.254 -23.787 1.00 95.94 207 VAL A C 1
ATOM 1539 O O . VAL A 1 207 ? 16.890 0.813 -24.825 1.00 95.94 207 VAL A O 1
ATOM 1542 N N . TRP A 1 208 ? 17.370 0.068 -22.764 1.00 96.88 208 TRP A N 1
ATOM 1543 C CA . TRP A 1 208 ? 18.764 0.512 -22.789 1.00 96.88 208 TRP A CA 1
ATOM 1544 C C . TRP A 1 208 ? 19.597 -0.235 -23.832 1.00 96.88 208 TRP A C 1
ATOM 1546 O O . TRP A 1 208 ? 20.340 0.396 -24.584 1.00 96.88 208 TRP A O 1
ATOM 1556 N N . LEU A 1 209 ? 19.439 -1.558 -23.930 1.00 97.44 209 LEU A N 1
ATOM 1557 C CA . LEU A 1 209 ? 20.121 -2.373 -24.935 1.00 97.44 209 LEU A CA 1
ATOM 1558 C C . LEU A 1 209 ? 19.779 -1.905 -26.356 1.00 97.44 209 LEU A C 1
ATOM 1560 O O . LEU A 1 209 ? 20.679 -1.668 -27.163 1.00 97.44 209 LEU A O 1
ATOM 1564 N N . VAL A 1 210 ? 18.489 -1.713 -26.647 1.00 96.69 210 VAL A N 1
ATOM 1565 C CA . VAL A 1 210 ? 18.023 -1.190 -27.941 1.00 96.69 210 VAL A CA 1
ATOM 1566 C C . VAL A 1 210 ? 18.582 0.208 -28.193 1.00 96.69 210 VAL A C 1
ATOM 1568 O O . VAL A 1 210 ? 19.078 0.482 -29.286 1.00 96.69 210 VAL A O 1
ATOM 1571 N N . GLY A 1 211 ? 18.567 1.079 -27.183 1.00 94.56 211 GLY A N 1
ATOM 1572 C CA . GLY A 1 211 ? 19.154 2.410 -27.278 1.00 94.56 211 GLY A CA 1
ATOM 1573 C C . GLY A 1 211 ? 20.638 2.370 -27.655 1.00 94.56 211 GLY A C 1
ATOM 1574 O O . GLY A 1 211 ? 21.059 3.099 -28.552 1.00 94.56 211 GLY A O 1
ATOM 1575 N N . PHE A 1 212 ? 21.441 1.511 -27.018 1.00 95.38 212 PHE A N 1
ATOM 1576 C CA . PHE A 1 212 ? 22.871 1.385 -27.326 1.00 95.38 212 PHE A CA 1
ATOM 1577 C C . PHE A 1 212 ? 23.125 0.846 -28.732 1.00 95.38 212 PHE A C 1
ATOM 1579 O O . PHE A 1 212 ? 24.016 1.345 -29.424 1.00 95.38 212 PHE A O 1
ATOM 1586 N N . LEU A 1 213 ? 22.326 -0.125 -29.179 1.00 96.38 213 LEU A N 1
ATOM 1587 C CA . LEU A 1 213 ? 22.401 -0.641 -30.545 1.00 96.38 213 LEU A CA 1
ATOM 1588 C C . LEU A 1 213 ? 22.107 0.460 -31.573 1.00 96.38 213 LEU A C 1
ATOM 1590 O O . LEU A 1 213 ? 22.871 0.628 -32.524 1.00 96.38 213 LEU A O 1
ATOM 1594 N N . LEU A 1 214 ? 21.054 1.256 -31.358 1.00 94.81 214 LEU A N 1
ATOM 1595 C CA . LEU A 1 214 ? 20.707 2.384 -32.229 1.00 94.81 214 LEU A CA 1
ATOM 1596 C C . LEU A 1 214 ? 21.819 3.436 -32.272 1.00 94.81 214 LEU A C 1
ATOM 1598 O O . LEU A 1 214 ? 22.194 3.887 -33.353 1.00 94.81 214 LEU A O 1
ATOM 1602 N N . THR A 1 215 ? 22.398 3.775 -31.120 1.00 94.31 215 THR A N 1
ATOM 1603 C CA . THR A 1 215 ? 23.550 4.680 -31.031 1.00 94.31 215 THR A CA 1
ATOM 1604 C C . THR A 1 215 ? 24.730 4.180 -31.861 1.00 94.31 215 THR A C 1
ATOM 1606 O O . THR A 1 215 ? 25.294 4.954 -32.629 1.00 94.31 215 THR A O 1
ATOM 1609 N N . GLY A 1 216 ? 25.079 2.892 -31.772 1.00 93.44 216 GLY A N 1
ATOM 1610 C CA . GLY A 1 216 ? 26.166 2.308 -32.566 1.00 93.44 216 GLY A CA 1
ATOM 1611 C C . GLY A 1 216 ? 25.900 2.334 -34.075 1.00 93.44 216 GLY A C 1
ATOM 1612 O O . GLY A 1 216 ? 26.811 2.586 -34.865 1.00 93.44 216 GLY A O 1
ATOM 1613 N N . LEU A 1 217 ? 24.646 2.129 -34.490 1.00 94.81 217 LEU A N 1
ATOM 1614 C CA . LEU A 1 217 ? 24.246 2.234 -35.896 1.00 94.81 217 LEU A CA 1
ATOM 1615 C C . LEU A 1 217 ? 24.369 3.673 -36.416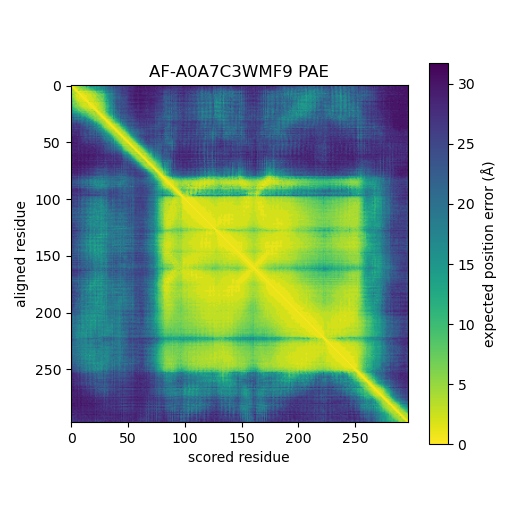 1.00 94.81 217 LEU A C 1
ATOM 1617 O O . LEU A 1 217 ? 24.878 3.883 -37.518 1.00 94.81 217 LEU A O 1
ATOM 1621 N N . VAL A 1 218 ? 23.948 4.663 -35.623 1.00 93.88 218 VAL A N 1
ATOM 1622 C CA . VAL A 1 218 ? 24.032 6.083 -36.003 1.00 93.88 218 VAL A CA 1
ATOM 1623 C C . VAL A 1 218 ? 25.487 6.564 -36.006 1.00 93.88 218 VAL A C 1
ATOM 1625 O O . VAL A 1 218 ? 25.891 7.282 -36.920 1.00 93.88 218 VAL A O 1
ATOM 1628 N N . ASP A 1 219 ? 26.304 6.135 -35.041 1.00 94.00 219 ASP A N 1
ATOM 1629 C CA . ASP A 1 219 ? 27.742 6.438 -34.993 1.00 94.00 219 ASP A CA 1
ATOM 1630 C C . ASP A 1 219 ? 28.458 5.928 -36.254 1.00 94.00 219 ASP A C 1
ATOM 1632 O O . ASP A 1 219 ? 29.188 6.671 -36.916 1.00 94.00 219 ASP A O 1
ATOM 1636 N N . ARG A 1 220 ? 28.149 4.691 -36.674 1.00 94.06 220 ARG A N 1
ATOM 1637 C CA . ARG A 1 220 ? 28.674 4.111 -37.918 1.00 94.06 220 ARG A CA 1
ATOM 1638 C C . ARG A 1 220 ? 28.198 4.861 -39.165 1.00 94.06 220 ARG A C 1
ATOM 1640 O O . ARG A 1 220 ? 28.979 5.023 -40.099 1.00 94.06 220 ARG A O 1
ATOM 1647 N N . ALA A 1 221 ? 26.948 5.322 -39.192 1.00 93.38 221 ALA A N 1
ATOM 1648 C CA . ALA A 1 221 ? 26.394 6.069 -40.323 1.00 93.38 221 ALA A CA 1
ATOM 1649 C C . ALA A 1 221 ? 26.958 7.498 -40.439 1.00 93.38 221 ALA A C 1
ATOM 1651 O O . ALA A 1 221 ? 27.078 8.024 -41.542 1.00 93.38 221 ALA A O 1
ATOM 1652 N N . THR A 1 222 ? 27.317 8.120 -39.315 1.00 93.12 222 THR A N 1
ATOM 1653 C CA . THR A 1 222 ? 27.832 9.501 -39.251 1.00 93.12 222 THR A CA 1
ATOM 1654 C C . THR A 1 222 ? 29.359 9.593 -39.329 1.00 93.12 222 THR A C 1
ATOM 1656 O O . THR A 1 222 ? 29.911 10.692 -39.268 1.00 93.12 222 THR A O 1
ATOM 1659 N N . GLY A 1 223 ? 30.059 8.462 -39.470 1.00 90.81 223 GLY A N 1
ATOM 1660 C CA . GLY A 1 223 ? 31.520 8.431 -39.572 1.00 90.81 223 GLY A CA 1
ATOM 1661 C C . GLY A 1 223 ? 32.232 8.887 -38.295 1.00 90.81 223 GLY A C 1
ATOM 1662 O O . GLY A 1 223 ? 33.324 9.440 -38.380 1.00 90.81 223 GLY A O 1
ATOM 1663 N N . ALA A 1 224 ? 31.611 8.690 -37.125 1.00 88.44 224 ALA A N 1
ATOM 1664 C CA . ALA A 1 224 ? 32.139 9.032 -35.798 1.00 88.44 224 ALA A CA 1
ATOM 1665 C C . ALA A 1 224 ? 32.385 10.532 -35.501 1.00 88.44 224 ALA A C 1
ATOM 1667 O O . ALA A 1 224 ? 32.929 10.861 -34.445 1.00 88.44 224 ALA A O 1
ATOM 1668 N N . TYR A 1 225 ? 31.952 11.464 -36.361 1.00 91.69 225 TYR A N 1
ATOM 1669 C CA . TYR A 1 225 ? 32.191 12.906 -36.159 1.00 91.69 225 TYR A CA 1
ATOM 1670 C C . TYR A 1 225 ? 31.470 13.480 -34.921 1.00 91.69 225 TYR A C 1
ATOM 1672 O O . TYR A 1 225 ? 31.955 14.412 -34.283 1.00 91.69 225 TYR A O 1
ATOM 1680 N N . TYR A 1 226 ? 30.327 12.900 -34.538 1.00 91.12 226 TYR A N 1
ATOM 1681 C CA . TYR A 1 226 ? 29.472 13.381 -33.442 1.00 91.12 226 TYR A CA 1
ATOM 1682 C C . TYR A 1 226 ? 29.392 12.419 -32.251 1.00 91.12 226 TYR A C 1
ATOM 1684 O O . TYR A 1 226 ? 28.439 12.479 -31.475 1.00 91.12 226 TYR A O 1
ATOM 1692 N N . ARG A 1 227 ? 30.383 11.538 -32.073 1.00 91.81 227 ARG A N 1
ATOM 1693 C CA . ARG A 1 227 ? 30.317 10.446 -31.090 1.00 91.81 227 ARG A CA 1
ATOM 1694 C C . ARG A 1 227 ? 29.977 10.924 -29.675 1.00 91.81 227 ARG A C 1
ATOM 1696 O O . ARG A 1 227 ? 29.025 10.440 -29.072 1.00 91.81 227 ARG A O 1
ATOM 1703 N N . THR A 1 228 ? 30.715 11.904 -29.156 1.00 92.38 228 THR A N 1
ATOM 1704 C CA . THR A 1 228 ? 30.511 12.423 -27.794 1.00 92.38 228 THR A CA 1
ATOM 1705 C C . THR A 1 228 ? 29.143 13.087 -27.598 1.00 92.38 228 THR A C 1
ATOM 1707 O O . THR A 1 228 ? 28.413 12.645 -26.710 1.00 92.38 228 THR A O 1
ATOM 1710 N N . PRO A 1 229 ? 28.740 14.107 -28.389 1.00 93.69 229 PRO A N 1
ATOM 1711 C CA . PRO A 1 229 ? 27.443 14.751 -28.182 1.00 93.69 229 PRO A CA 1
ATOM 1712 C C . PRO A 1 229 ? 26.266 13.794 -28.406 1.00 93.69 229 PRO A C 1
ATOM 1714 O O . PRO A 1 229 ? 25.267 13.898 -27.699 1.00 93.69 229 PRO A O 1
ATOM 1717 N N . LEU A 1 230 ? 26.386 12.834 -29.329 1.00 92.31 230 LEU A N 1
ATOM 1718 C CA . LEU A 1 230 ? 25.344 11.842 -29.592 1.00 92.31 230 LEU A CA 1
ATOM 1719 C C . LEU A 1 230 ? 25.168 10.886 -28.409 1.00 92.31 230 LEU A C 1
ATOM 1721 O O . LEU A 1 230 ? 24.042 10.673 -27.962 1.00 92.31 230 LEU A O 1
ATOM 1725 N N . VAL A 1 231 ? 26.266 10.360 -27.857 1.00 93.81 231 VAL A N 1
ATOM 1726 C CA . VAL A 1 231 ? 26.220 9.505 -26.661 1.00 93.81 231 VAL A CA 1
ATOM 1727 C C . VAL A 1 231 ? 25.624 10.266 -25.475 1.00 93.81 231 VAL A C 1
ATOM 1729 O O . VAL A 1 231 ? 24.750 9.732 -24.798 1.00 93.81 231 VAL A O 1
ATOM 1732 N N . VAL A 1 232 ? 26.029 11.521 -25.249 1.00 95.69 232 VAL A N 1
ATOM 1733 C CA . VAL A 1 232 ? 25.479 12.352 -24.161 1.00 95.69 232 VAL A CA 1
ATOM 1734 C C . VAL A 1 232 ? 23.978 12.585 -24.343 1.00 95.69 232 VAL A C 1
ATOM 1736 O O . VAL A 1 232 ? 23.214 12.397 -23.397 1.00 95.69 232 VAL A O 1
ATOM 1739 N N . LEU A 1 233 ? 23.541 12.949 -25.553 1.00 94.44 233 LEU A N 1
ATOM 1740 C CA . LEU A 1 233 ? 22.126 13.162 -25.855 1.00 94.44 233 LEU A CA 1
ATOM 1741 C C . LEU A 1 233 ? 21.308 11.886 -25.632 1.00 94.44 233 LEU A C 1
ATOM 1743 O O . LEU A 1 233 ? 20.254 11.933 -25.003 1.00 94.44 233 LEU A O 1
ATOM 1747 N N . MET A 1 234 ? 21.794 10.742 -26.114 1.00 95.56 234 MET A N 1
ATOM 1748 C CA . MET A 1 234 ? 21.114 9.461 -25.946 1.00 95.56 234 MET A CA 1
ATOM 1749 C C . MET A 1 234 ? 21.018 9.052 -24.473 1.00 95.56 234 MET A C 1
ATOM 1751 O O . MET A 1 234 ? 19.939 8.656 -24.031 1.00 95.56 234 MET A O 1
ATOM 1755 N N . LEU A 1 235 ? 22.098 9.200 -23.700 1.00 95.88 235 LEU A N 1
ATOM 1756 C CA . LEU A 1 235 ? 22.078 8.926 -22.262 1.00 95.88 235 LEU A CA 1
ATOM 1757 C C . LEU A 1 235 ? 21.070 9.821 -21.539 1.00 95.88 235 LEU A C 1
ATOM 1759 O O . LEU A 1 235 ? 20.335 9.334 -20.681 1.00 95.88 235 LEU A O 1
ATOM 1763 N N . LEU A 1 236 ? 20.990 11.104 -21.905 1.00 97.62 236 LEU A N 1
ATOM 1764 C CA . LEU A 1 236 ? 20.006 12.034 -21.350 1.00 97.62 236 LEU A CA 1
ATOM 1765 C C . LEU A 1 236 ? 18.579 11.575 -21.665 1.00 97.62 236 LEU A C 1
ATOM 1767 O O . LEU A 1 236 ? 17.759 11.464 -20.754 1.00 97.62 236 LEU A O 1
ATOM 1771 N N . VAL A 1 237 ? 18.290 11.249 -22.927 1.00 96.00 237 VAL A N 1
ATOM 1772 C CA . VAL A 1 237 ? 16.962 10.783 -23.355 1.00 96.00 237 VAL A CA 1
ATOM 1773 C C . VAL A 1 237 ? 16.572 9.491 -22.636 1.00 96.00 237 VAL A C 1
ATOM 1775 O O . VAL A 1 237 ? 15.485 9.419 -22.064 1.00 96.00 237 VAL A O 1
ATOM 1778 N N . LEU A 1 238 ? 17.456 8.490 -22.603 1.00 94.75 238 LEU A N 1
ATOM 1779 C CA . LEU A 1 238 ? 17.187 7.230 -21.907 1.00 94.75 238 LEU A CA 1
ATOM 1780 C C . LEU A 1 238 ? 16.991 7.427 -20.405 1.00 94.75 238 LEU A C 1
ATOM 1782 O O . LEU A 1 238 ? 16.113 6.791 -19.822 1.00 94.75 238 LEU A O 1
ATOM 1786 N N . SER A 1 239 ? 17.759 8.319 -19.780 1.00 96.69 239 SER A N 1
ATOM 1787 C CA . SER A 1 239 ? 17.612 8.628 -18.355 1.00 96.69 239 SER A CA 1
ATOM 1788 C C . SER A 1 239 ? 16.242 9.241 -18.064 1.00 96.69 239 SER A C 1
ATOM 1790 O O . SER A 1 239 ? 15.545 8.774 -17.165 1.00 96.69 239 SER A O 1
ATOM 1792 N N . VAL A 1 240 ? 15.812 10.224 -18.864 1.00 97.62 240 VAL A N 1
ATOM 1793 C CA . VAL A 1 240 ? 14.488 10.854 -18.726 1.00 97.62 240 VAL A CA 1
ATOM 1794 C C . VAL A 1 240 ? 13.367 9.833 -18.930 1.00 97.62 240 VAL A C 1
ATOM 1796 O O . VAL A 1 240 ? 12.452 9.763 -18.111 1.00 97.62 240 VAL A O 1
ATOM 1799 N N . LEU A 1 241 ? 13.450 9.001 -19.973 1.00 95.44 241 LEU A N 1
ATOM 1800 C CA . LEU A 1 241 ? 12.459 7.952 -20.233 1.00 95.44 241 LEU A CA 1
ATOM 1801 C C . LEU A 1 241 ? 12.398 6.923 -19.102 1.00 95.44 241 LEU A C 1
ATOM 1803 O O . LEU A 1 241 ? 11.310 6.508 -18.711 1.00 95.44 241 LEU A O 1
ATOM 1807 N N . THR A 1 242 ? 13.551 6.548 -18.547 1.00 96.44 242 THR A N 1
ATOM 1808 C CA . THR A 1 242 ? 13.628 5.623 -17.412 1.00 96.44 242 THR A CA 1
ATOM 1809 C C . THR A 1 242 ? 12.931 6.228 -16.192 1.00 96.44 242 THR A C 1
ATOM 1811 O O . THR A 1 242 ? 12.052 5.592 -15.618 1.00 96.44 242 THR A O 1
ATOM 1814 N N . VAL A 1 243 ? 13.242 7.478 -15.832 1.00 97.06 243 VAL A N 1
ATOM 1815 C CA . VAL A 1 243 ? 12.603 8.166 -14.694 1.00 97.06 243 VAL A CA 1
ATOM 1816 C C . VAL A 1 243 ? 11.089 8.279 -14.885 1.00 97.06 243 VAL A C 1
ATOM 1818 O O . VAL A 1 243 ? 10.341 7.961 -13.963 1.00 97.06 243 VAL A O 1
ATOM 1821 N N . LEU A 1 244 ? 10.622 8.670 -16.076 1.00 96.12 244 LEU A N 1
ATOM 1822 C CA . LEU A 1 244 ? 9.189 8.760 -16.381 1.00 96.12 244 LEU A CA 1
ATOM 1823 C C . LEU A 1 244 ? 8.494 7.394 -16.327 1.00 96.12 244 LEU A C 1
ATOM 1825 O O . LEU A 1 244 ? 7.388 7.293 -15.796 1.00 96.12 244 LEU A O 1
ATOM 1829 N N . GLY A 1 245 ? 9.144 6.342 -16.831 1.00 94.12 245 GLY A N 1
ATOM 1830 C CA . GLY A 1 245 ? 8.636 4.973 -16.764 1.00 94.12 245 GLY A CA 1
ATOM 1831 C C . GLY A 1 245 ? 8.455 4.501 -15.321 1.00 94.12 245 GLY A C 1
ATOM 1832 O O . GLY A 1 245 ? 7.380 4.029 -14.954 1.00 94.12 245 GLY A O 1
ATOM 1833 N N . TRP A 1 246 ? 9.465 4.706 -14.474 1.00 94.56 246 TRP A N 1
ATOM 1834 C CA . TRP A 1 246 ? 9.394 4.354 -13.053 1.00 94.56 246 TRP A CA 1
ATOM 1835 C C . TRP A 1 246 ? 8.395 5.210 -12.275 1.00 94.56 246 TRP A C 1
ATOM 1837 O O . TRP A 1 246 ? 7.673 4.682 -11.429 1.00 94.56 246 TRP A O 1
ATOM 1847 N N . TRP A 1 247 ? 8.296 6.504 -12.586 1.00 94.38 247 TRP A N 1
ATOM 1848 C CA . TRP A 1 247 ? 7.274 7.380 -12.015 1.00 94.38 247 TRP A CA 1
ATOM 1849 C C . TRP A 1 247 ? 5.865 6.867 -12.328 1.00 94.38 247 TRP A C 1
ATOM 1851 O O . TRP A 1 247 ? 5.044 6.710 -11.424 1.00 94.38 247 TRP A O 1
ATOM 1861 N N . TRP A 1 248 ? 5.597 6.537 -13.594 1.00 91.94 248 TRP A N 1
ATOM 1862 C CA . TRP A 1 248 ? 4.310 5.998 -14.024 1.00 91.94 248 TRP A CA 1
ATOM 1863 C C . TRP A 1 248 ? 3.972 4.680 -13.320 1.00 91.94 248 TRP A C 1
ATOM 1865 O O . TRP A 1 248 ? 2.889 4.562 -12.740 1.00 91.94 248 TRP A O 1
ATOM 1875 N N . ILE A 1 249 ? 4.910 3.724 -13.300 1.00 90.31 249 ILE A N 1
ATOM 1876 C CA . ILE A 1 249 ? 4.749 2.445 -12.588 1.00 90.31 249 ILE A CA 1
ATOM 1877 C C . ILE A 1 249 ? 4.441 2.700 -11.110 1.00 90.31 249 ILE A C 1
ATOM 1879 O O . ILE A 1 249 ? 3.512 2.098 -10.571 1.00 90.31 249 ILE A O 1
ATOM 1883 N N . GLY A 1 250 ? 5.146 3.638 -10.471 1.00 86.31 250 GLY A N 1
ATOM 1884 C CA . GLY A 1 250 ? 4.887 4.035 -9.089 1.00 86.31 250 GLY A CA 1
ATOM 1885 C C . GLY A 1 250 ? 3.460 4.544 -8.886 1.00 86.31 250 GLY A C 1
ATOM 1886 O O . GLY A 1 250 ? 2.748 4.056 -8.016 1.00 86.31 250 GLY A O 1
ATOM 1887 N N . THR A 1 251 ? 2.984 5.465 -9.722 1.00 85.88 251 THR A N 1
ATOM 1888 C CA . THR A 1 251 ? 1.612 5.984 -9.576 1.00 85.88 251 THR A CA 1
ATOM 1889 C C . THR A 1 251 ? 0.540 4.907 -9.770 1.00 85.88 251 THR A C 1
ATOM 1891 O O . THR A 1 251 ? -0.436 4.878 -9.029 1.00 85.88 251 THR A O 1
ATOM 1894 N N . LYS A 1 252 ? 0.723 3.971 -10.709 1.00 80.88 252 LYS A N 1
ATOM 1895 C CA . LYS A 1 252 ? -0.268 2.917 -10.986 1.00 80.88 252 LYS A CA 1
ATOM 1896 C C . LYS A 1 252 ? -0.282 1.787 -9.964 1.00 80.88 252 LYS A C 1
ATOM 1898 O O . LYS A 1 252 ? -1.341 1.231 -9.707 1.00 80.88 252 LYS A O 1
ATOM 1903 N N . THR A 1 253 ? 0.867 1.457 -9.384 1.00 73.50 253 THR A N 1
ATOM 1904 C CA . THR A 1 253 ? 0.972 0.386 -8.379 1.00 73.50 253 THR A CA 1
ATOM 1905 C C . THR A 1 253 ? 0.644 0.860 -6.962 1.00 73.50 253 THR A C 1
ATOM 1907 O O . THR A 1 253 ? 0.352 0.031 -6.099 1.00 73.50 253 THR A O 1
ATOM 1910 N N . PHE A 1 254 ? 0.675 2.173 -6.701 1.00 66.88 254 PHE A N 1
ATOM 1911 C CA . PHE A 1 254 ? 0.509 2.719 -5.348 1.00 66.88 254 PHE A CA 1
ATOM 1912 C C . PHE A 1 254 ? -0.761 3.536 -5.116 1.00 66.88 254 PHE A C 1
ATOM 1914 O O . PHE A 1 254 ? -1.063 3.803 -3.949 1.00 66.88 254 PHE A O 1
ATOM 1921 N N . ASP A 1 255 ? -1.527 3.878 -6.156 1.00 63.88 255 ASP A N 1
ATOM 1922 C CA . ASP A 1 255 ? -2.859 4.455 -5.977 1.00 63.88 255 ASP A CA 1
ATOM 1923 C C . ASP A 1 255 ? -3.930 3.358 -6.022 1.00 63.88 255 ASP A C 1
ATOM 1925 O O . ASP A 1 255 ? -4.254 2.855 -7.101 1.00 63.88 255 ASP A O 1
ATOM 1929 N N . PRO A 1 256 ? -4.511 2.967 -4.870 1.00 57.56 256 PRO A N 1
ATOM 1930 C CA . PRO A 1 256 ? -5.725 2.172 -4.904 1.00 57.56 256 PRO A CA 1
ATOM 1931 C C . PRO A 1 256 ? -6.836 2.960 -5.617 1.00 57.56 256 PRO A C 1
ATOM 1933 O O . PRO A 1 256 ? -6.804 4.197 -5.615 1.00 57.56 256 PRO A O 1
ATOM 1936 N N . PRO A 1 257 ? -7.840 2.277 -6.202 1.00 58.44 257 PRO A N 1
ATOM 1937 C CA . PRO A 1 257 ? -9.023 2.952 -6.718 1.00 58.44 257 PRO A CA 1
ATOM 1938 C C . PRO A 1 257 ? -9.562 3.872 -5.621 1.00 58.44 257 PRO A C 1
ATOM 1940 O O . PRO A 1 257 ? -9.744 3.440 -4.480 1.00 58.44 257 PRO A O 1
ATOM 1943 N N . GLY A 1 258 ? -9.711 5.158 -5.951 1.00 47.84 258 GLY A N 1
ATOM 1944 C CA . GLY A 1 258 ? -10.086 6.182 -4.982 1.00 47.84 258 GLY A CA 1
ATOM 1945 C C . GLY A 1 258 ? -11.332 5.775 -4.187 1.00 47.84 258 GLY A C 1
ATOM 1946 O O . GLY A 1 258 ? -12.160 5.014 -4.701 1.00 47.84 258 GLY A O 1
ATOM 1947 N N . PRO A 1 259 ? -11.471 6.251 -2.934 1.00 53.84 259 PRO A N 1
ATOM 1948 C CA . PRO A 1 259 ? -12.633 5.941 -2.114 1.00 53.84 259 PRO A CA 1
ATOM 1949 C C . PRO A 1 259 ? -13.890 6.233 -2.927 1.00 53.84 259 PRO A C 1
ATOM 1951 O O . PRO A 1 259 ? -14.041 7.326 -3.477 1.00 53.84 259 PRO A O 1
ATOM 1954 N N . SER A 1 260 ? -14.763 5.232 -3.050 1.00 50.62 260 SER A N 1
ATOM 1955 C CA . SER A 1 260 ? -16.044 5.427 -3.720 1.00 50.62 260 SER A CA 1
ATOM 1956 C C . SER A 1 260 ? -16.733 6.615 -3.041 1.00 50.62 260 SER A C 1
ATOM 1958 O O . SER A 1 260 ? -16.891 6.575 -1.817 1.00 50.62 260 SER A O 1
ATOM 1960 N N . PRO A 1 261 ? -17.133 7.667 -3.779 1.00 56.78 261 PRO A N 1
ATOM 1961 C CA . PRO A 1 261 ? -17.627 8.923 -3.199 1.00 56.78 261 PRO A CA 1
ATOM 1962 C C . PRO A 1 261 ? -18.884 8.768 -2.321 1.00 56.78 261 PRO A C 1
ATOM 1964 O O . PRO A 1 261 ? -19.317 9.722 -1.688 1.00 56.78 261 PRO A O 1
ATOM 1967 N N . ASN A 1 262 ? -19.441 7.560 -2.229 1.00 53.91 262 ASN A N 1
ATOM 1968 C CA . ASN A 1 262 ? -20.675 7.247 -1.521 1.00 53.91 262 ASN A CA 1
ATOM 1969 C C . ASN A 1 262 ? -20.491 6.817 -0.051 1.00 53.91 262 ASN A C 1
ATOM 1971 O O . ASN A 1 262 ? -21.490 6.546 0.607 1.00 53.91 262 ASN A O 1
ATOM 1975 N N . LEU A 1 263 ? -19.264 6.731 0.483 1.00 49.59 263 LEU A N 1
ATOM 1976 C CA . LEU A 1 263 ? -19.041 6.324 1.887 1.00 49.59 263 LEU A CA 1
ATOM 1977 C C . LEU A 1 263 ? -19.016 7.485 2.894 1.00 49.59 263 LEU A C 1
ATOM 1979 O O . LEU A 1 263 ? -19.057 7.240 4.097 1.00 49.59 263 LEU A O 1
ATOM 1983 N N . ALA A 1 264 ? -19.018 8.740 2.437 1.00 48.31 264 ALA A N 1
ATOM 1984 C CA . ALA A 1 264 ? -19.214 9.902 3.305 1.00 48.31 264 ALA A CA 1
ATOM 1985 C C . ALA A 1 264 ? -20.714 10.113 3.583 1.00 48.31 264 ALA A C 1
ATOM 1987 O O . ALA A 1 264 ? -21.308 11.116 3.189 1.00 48.31 264 ALA A O 1
ATOM 1988 N N . GLY A 1 265 ? -21.353 9.133 4.223 1.00 51.41 265 GLY A N 1
ATOM 1989 C CA . GLY A 1 265 ? -22.656 9.359 4.841 1.00 51.41 265 GLY A CA 1
ATOM 1990 C C . GLY A 1 265 ? -22.516 10.37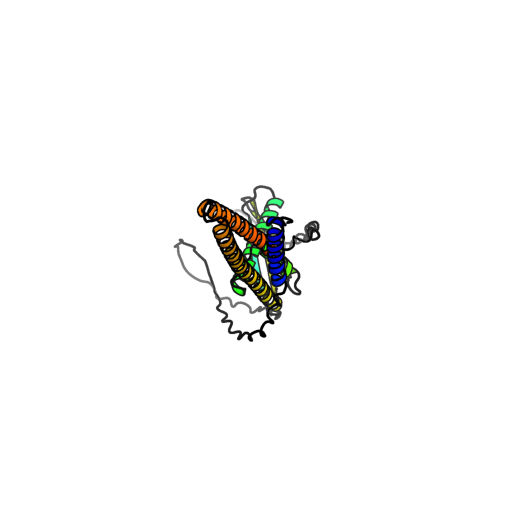3 5.986 1.00 51.41 265 GLY A C 1
ATOM 1991 O O . GLY A 1 265 ? -21.463 10.414 6.627 1.00 51.41 265 GLY A O 1
ATOM 1992 N N . PRO A 1 266 ? -23.534 11.208 6.258 1.00 57.00 266 PRO A N 1
ATOM 1993 C CA . PRO A 1 266 ? -23.522 12.081 7.427 1.00 57.00 266 PRO A CA 1
ATOM 1994 C C . PRO A 1 266 ? -23.300 11.243 8.691 1.00 57.00 266 PRO A C 1
ATOM 1996 O O . PRO A 1 266 ? -23.895 10.171 8.826 1.00 57.00 266 PRO A O 1
ATOM 1999 N N . CYS A 1 267 ? -22.437 11.720 9.598 1.00 45.84 267 CYS A N 1
ATOM 2000 C CA . CYS A 1 267 ? -22.196 11.060 10.880 1.00 45.84 267 CYS A CA 1
ATOM 2001 C C . CYS A 1 267 ? -23.537 10.701 11.533 1.00 45.84 267 CYS A C 1
ATOM 2003 O O . CYS A 1 267 ? -24.413 11.572 11.617 1.00 45.84 267 CYS A O 1
ATOM 2005 N N . PRO A 1 268 ? -23.725 9.452 11.998 1.00 57.47 268 PRO A N 1
ATOM 2006 C CA . PRO A 1 268 ? -24.919 9.118 12.749 1.00 57.47 268 PRO A CA 1
ATOM 2007 C C . PRO A 1 268 ? -25.001 10.058 13.961 1.00 57.47 268 PRO A C 1
ATOM 2009 O O . PRO A 1 268 ? -23.975 10.317 14.600 1.00 57.47 268 PRO A O 1
ATOM 2012 N N . PRO A 1 269 ? -26.190 10.604 14.275 1.00 61.06 269 PRO A N 1
ATOM 2013 C CA . PRO A 1 269 ? -26.349 11.441 15.451 1.00 61.06 269 PRO A CA 1
ATOM 2014 C C . PRO A 1 269 ? -25.884 10.660 16.688 1.00 61.06 269 PRO A C 1
ATOM 2016 O O . PRO A 1 269 ? -26.060 9.434 16.732 1.00 61.06 269 PRO A O 1
ATOM 2019 N N . PRO A 1 270 ? -25.290 11.338 17.687 1.00 52.38 270 PRO A N 1
ATOM 2020 C CA . PRO A 1 270 ? -24.828 10.684 18.899 1.00 52.38 270 PRO A CA 1
ATOM 2021 C C . PRO A 1 270 ? -25.976 9.862 19.472 1.00 52.38 270 PRO A C 1
ATOM 2023 O O . PRO A 1 270 ? -27.056 10.386 19.758 1.00 52.38 270 PRO A O 1
ATOM 2026 N N . ARG A 1 271 ? -25.757 8.551 19.605 1.00 52.22 271 ARG A N 1
ATOM 2027 C CA . ARG A 1 271 ? -26.695 7.686 20.309 1.00 52.22 271 ARG A CA 1
ATOM 2028 C C . ARG A 1 271 ? -26.692 8.187 21.745 1.00 52.22 271 ARG A C 1
ATOM 2030 O O . ARG A 1 271 ? -25.725 7.971 22.470 1.00 52.22 271 ARG A O 1
ATOM 2037 N N . VAL A 1 272 ? -27.743 8.911 22.125 1.00 46.06 272 VAL A N 1
ATOM 2038 C CA . VAL A 1 272 ? -27.996 9.275 23.516 1.00 46.06 272 VAL A CA 1
ATOM 2039 C C . VAL A 1 272 ? -28.266 7.956 24.223 1.00 46.06 272 VAL A C 1
ATOM 2041 O O . VAL A 1 272 ? -29.391 7.463 24.243 1.00 46.06 272 VAL A O 1
ATOM 2044 N N . VAL A 1 273 ? -27.204 7.320 24.715 1.00 50.25 273 VAL A N 1
ATOM 2045 C CA . VAL A 1 273 ? -27.343 6.274 25.717 1.00 50.25 273 VAL A CA 1
ATOM 2046 C C . VAL A 1 273 ? -28.015 6.998 26.876 1.00 50.25 273 VAL A C 1
ATOM 2048 O O . VAL A 1 273 ? -27.439 7.983 27.349 1.00 50.25 273 VAL A O 1
ATOM 2051 N N . PRO A 1 274 ? -29.254 6.633 27.260 1.00 49.31 274 PRO A N 1
ATOM 2052 C CA . PRO A 1 274 ? -29.889 7.262 28.402 1.00 49.31 274 PRO A CA 1
ATOM 2053 C C . PRO A 1 274 ? -28.889 7.144 29.540 1.00 49.31 274 PRO A C 1
ATOM 2055 O O . PRO A 1 274 ? -28.436 6.037 29.845 1.00 49.31 274 PRO A O 1
ATOM 2058 N N . ALA A 1 275 ? -28.468 8.297 30.069 1.00 47.59 275 ALA A N 1
ATOM 2059 C CA . ALA A 1 275 ? -27.650 8.352 31.264 1.00 47.59 275 ALA A CA 1
ATOM 2060 C C . ALA A 1 275 ? -28.271 7.353 32.228 1.00 47.59 275 ALA A C 1
ATOM 2062 O O . ALA A 1 275 ? -29.476 7.450 32.473 1.00 47.59 275 ALA A O 1
ATOM 2063 N N . TYR A 1 276 ? -27.488 6.348 32.634 1.00 46.44 276 TYR A N 1
ATOM 2064 C CA . TYR A 1 276 ? -27.902 5.331 33.588 1.00 46.44 276 TYR A CA 1
ATOM 2065 C C . TYR A 1 276 ? -28.683 6.059 34.678 1.00 46.44 276 TYR A C 1
ATOM 2067 O O . TYR A 1 276 ? -28.100 6.834 35.440 1.00 46.44 276 TYR A O 1
ATOM 2075 N N . ALA A 1 277 ? -30.013 5.914 34.655 1.00 48.12 277 ALA A N 1
ATOM 2076 C CA . ALA A 1 277 ? -30.878 6.492 35.661 1.00 48.12 277 ALA A CA 1
ATOM 2077 C C . ALA A 1 277 ? -30.356 5.892 36.952 1.00 48.12 277 ALA A C 1
ATOM 2079 O O . ALA A 1 277 ? -30.334 4.665 37.080 1.00 48.12 277 ALA A O 1
ATOM 2080 N N . GLY A 1 278 ? -29.777 6.759 37.784 1.00 44.31 278 GLY A N 1
ATOM 2081 C CA . GLY A 1 278 ? -28.915 6.352 38.873 1.00 44.31 278 GLY A CA 1
ATOM 2082 C C . GLY A 1 278 ? -29.522 5.170 39.599 1.00 44.31 278 GLY A C 1
ATOM 2083 O O . GLY A 1 278 ? -30.695 5.193 39.972 1.00 44.31 278 GLY A O 1
ATOM 2084 N N . THR A 1 279 ? -28.712 4.136 39.806 1.00 45.62 279 THR A N 1
ATOM 2085 C CA . THR A 1 279 ? -28.902 3.291 40.974 1.00 45.62 279 THR A CA 1
ATOM 2086 C C . THR A 1 279 ? -29.023 4.257 42.141 1.00 45.62 279 THR A C 1
ATOM 2088 O O . THR A 1 279 ? -28.039 4.891 42.526 1.00 45.62 279 THR A O 1
ATOM 2091 N N . GLN A 1 280 ? -30.259 4.461 42.601 1.00 46.72 280 GLN A N 1
ATOM 2092 C CA . GLN A 1 280 ? -30.559 5.121 43.854 1.00 46.72 280 GLN A CA 1
ATOM 2093 C C . GLN A 1 280 ? -29.673 4.427 44.876 1.00 46.72 280 GLN A C 1
ATOM 2095 O O . GLN A 1 280 ? -29.910 3.273 45.227 1.00 46.72 280 GLN A O 1
ATOM 2100 N N . TYR A 1 281 ? -28.600 5.098 45.286 1.00 46.66 281 TYR A N 1
ATOM 2101 C CA . TYR A 1 281 ? -27.913 4.708 46.497 1.00 46.66 281 TYR A CA 1
ATOM 2102 C C . TYR A 1 281 ? -28.984 4.766 47.590 1.00 46.66 281 TYR A C 1
ATOM 2104 O O . TYR A 1 281 ? -29.603 5.824 47.750 1.00 46.66 281 TYR A O 1
ATOM 2112 N N . PRO A 1 282 ? -29.281 3.654 48.286 1.00 55.22 282 PRO A N 1
ATOM 2113 C CA . PRO A 1 282 ? -30.171 3.712 49.427 1.00 55.22 282 PRO A CA 1
ATOM 2114 C C . PRO A 1 282 ? -29.583 4.737 50.391 1.00 55.22 282 PRO A C 1
ATOM 2116 O O . PRO A 1 282 ? -28.406 4.660 50.752 1.00 55.22 282 PRO A O 1
ATOM 2119 N N . ALA A 1 283 ? -30.393 5.740 50.724 1.00 52.59 283 ALA A N 1
ATOM 2120 C CA . ALA A 1 283 ? -30.044 6.766 51.685 1.00 52.59 283 ALA A CA 1
ATOM 2121 C C . ALA A 1 283 ? -29.503 6.085 52.946 1.00 52.59 283 ALA A C 1
ATOM 2123 O O . ALA A 1 283 ? -30.196 5.280 53.572 1.00 52.59 283 ALA A O 1
ATOM 2124 N N . ALA A 1 284 ? -28.248 6.380 53.287 1.00 56.28 284 ALA A N 1
ATOM 2125 C CA . ALA A 1 284 ? -27.702 5.995 54.573 1.00 56.28 284 ALA A CA 1
ATOM 2126 C C . ALA A 1 284 ? -28.626 6.572 55.662 1.00 56.28 284 ALA A C 1
ATOM 2128 O O . ALA A 1 284 ? -28.971 7.756 55.585 1.00 56.28 284 ALA A O 1
ATOM 2129 N N . PRO A 1 285 ? -29.072 5.766 56.639 1.00 61.19 285 PRO A N 1
ATOM 2130 C CA . PRO A 1 285 ? -29.929 6.263 57.700 1.00 61.19 285 PRO A CA 1
ATOM 2131 C C . PRO A 1 285 ? -29.190 7.357 58.472 1.00 61.19 285 PRO A C 1
ATOM 2133 O O . PRO A 1 285 ? -28.067 7.164 58.941 1.00 61.19 285 PRO A O 1
ATOM 2136 N N . ALA A 1 286 ? -29.839 8.515 58.575 1.00 50.62 286 ALA A N 1
ATOM 2137 C CA . ALA A 1 286 ? -29.421 9.612 59.424 1.00 50.62 286 ALA A CA 1
ATOM 2138 C C . ALA A 1 286 ? -29.386 9.123 60.879 1.00 50.62 286 ALA A C 1
ATOM 2140 O O . ALA A 1 286 ? -30.422 8.913 61.506 1.00 50.62 286 ALA A O 1
ATOM 2141 N N . GLY A 1 287 ? -28.179 8.904 61.397 1.00 56.81 287 GLY A N 1
ATOM 2142 C CA . GLY A 1 287 ? -27.945 8.711 62.821 1.00 56.81 287 GLY A CA 1
ATOM 2143 C C . GLY A 1 287 ? -28.100 10.042 63.546 1.00 56.81 287 GLY A C 1
ATOM 2144 O O . GLY A 1 287 ? -27.127 10.769 63.726 1.00 56.81 287 GLY A O 1
ATOM 2145 N N . GLU A 1 288 ? -29.332 10.365 63.933 1.00 51.41 288 GLU A N 1
ATOM 2146 C CA . GLU A 1 288 ? -29.618 11.305 65.014 1.00 51.41 288 GLU A CA 1
ATOM 2147 C C . GLU A 1 288 ? -29.271 10.671 66.369 1.00 51.41 288 GLU A C 1
ATOM 2149 O O . GLU A 1 288 ? -29.645 9.533 66.652 1.00 51.41 288 GLU A O 1
ATOM 2154 N N . GLY A 1 289 ? -28.628 11.455 67.236 1.00 49.47 289 GLY A N 1
ATOM 2155 C CA . GLY A 1 289 ? -28.514 11.187 68.671 1.00 49.47 289 GLY A CA 1
ATOM 2156 C C . GLY A 1 289 ? -27.092 10.819 69.103 1.00 49.47 289 GLY A C 1
ATOM 2157 O O . GLY A 1 289 ? -26.545 9.806 68.701 1.00 49.47 289 GLY A O 1
ATOM 2158 N N . GLY A 1 290 ? -26.405 11.572 69.949 1.00 46.38 290 GLY A N 1
ATOM 2159 C CA . GLY A 1 290 ? -26.781 12.768 70.674 1.00 46.38 290 GLY A CA 1
ATOM 2160 C C . GLY A 1 290 ? -25.574 13.245 71.478 1.00 46.38 290 GLY A C 1
ATOM 2161 O O . GLY A 1 290 ? -24.766 12.449 71.955 1.00 46.38 290 GLY A O 1
ATOM 2162 N N . HIS A 1 291 ? -25.467 14.558 71.633 1.00 53.81 291 HIS A N 1
ATOM 2163 C CA . HIS A 1 291 ? -24.726 15.152 72.738 1.00 53.81 291 HIS A CA 1
ATOM 2164 C C . HIS A 1 291 ? -25.565 14.964 74.013 1.00 53.81 291 HIS A C 1
ATOM 2166 O O . HIS A 1 291 ? -26.772 15.213 73.987 1.00 53.81 291 HIS A O 1
ATOM 2172 N N . PRO A 1 292 ? -24.950 14.574 75.139 1.00 60.50 292 PRO A N 1
ATOM 2173 C CA . PRO A 1 292 ? -24.930 15.552 76.218 1.00 60.50 292 PRO A CA 1
ATOM 2174 C C . PRO A 1 292 ? -23.598 15.618 76.970 1.00 60.50 292 PRO A C 1
ATOM 2176 O O . PRO A 1 292 ? -22.910 14.632 77.218 1.00 60.50 292 PRO A O 1
ATOM 2179 N N . SER A 1 293 ? -23.296 16.849 77.358 1.00 57.84 293 SER A N 1
ATOM 2180 C CA . SER A 1 293 ? -22.391 17.282 78.412 1.00 57.84 293 SER A CA 1
ATOM 2181 C C . SER A 1 293 ? -22.303 16.335 79.616 1.00 57.84 293 SER A C 1
ATOM 2183 O O . SER A 1 293 ? -23.327 15.938 80.173 1.00 57.84 293 SER A O 1
ATOM 2185 N N . ARG A 1 294 ? -21.090 16.141 80.149 1.00 49.88 294 ARG A N 1
ATOM 2186 C CA . ARG A 1 294 ? -20.899 16.055 81.603 1.00 49.88 294 ARG A CA 1
ATOM 2187 C C . ARG A 1 294 ? -19.509 16.527 82.025 1.00 49.88 294 ARG A C 1
ATOM 2189 O O . ARG A 1 294 ? -18.507 15.857 81.816 1.00 49.88 294 ARG A O 1
ATOM 2196 N N . LEU A 1 295 ? -19.516 17.707 82.640 1.00 59.09 295 LEU A N 1
ATOM 2197 C CA . LEU A 1 295 ? -18.608 18.112 83.707 1.00 59.09 295 LEU A CA 1
ATOM 2198 C C . LEU A 1 295 ? -18.565 17.035 84.802 1.00 59.09 295 LEU A C 1
ATOM 2200 O O . LEU A 1 295 ? -19.633 16.610 85.246 1.00 59.09 295 LEU A O 1
ATOM 2204 N N . ALA A 1 296 ? -17.366 16.663 85.251 1.00 54.81 296 ALA A N 1
ATOM 2205 C CA . ALA A 1 296 ? -16.989 16.460 86.659 1.00 54.81 296 ALA A CA 1
ATOM 2206 C C . ALA A 1 296 ? -15.582 15.842 86.740 1.00 54.81 296 ALA A C 1
ATOM 2208 O O . ALA A 1 296 ? -15.357 14.789 86.144 1.00 54.81 296 ALA A O 1
ATOM 2209 N N . GLY A 1 297 ? -14.693 16.457 87.531 1.00 56.38 297 GLY A N 1
ATOM 2210 C CA . GLY A 1 297 ? -13.430 15.868 87.993 1.00 56.38 297 GLY A CA 1
ATOM 2211 C C . GLY A 1 297 ? -12.218 16.732 87.725 1.00 56.38 297 GLY A C 1
ATOM 2212 O O . GLY A 1 297 ? -11.482 16.379 86.783 1.00 56.38 297 GLY A O 1
#

Secondary structure (DSSP, 8-state):
-----HHHHHHHHHHHHHHHHHHHHTT--------PPP------------------------------PPPP--------PPPEEEEEEEEE---BSS-HHHHHHHHHHHHHHHHHHHHHHHHHHHHS-PPPHHHHHHHHHHHHTSTT-EEEEEEEEEEETTEEEEEEEEEEEEEHHHHHHHHHHHHHHHHHHHHHHHHHHHHHHHHHHHHHHHHHHHHHHTTTTTHHHHHHHHHHHHHHHHHHHHHHHHHHHH-PSPPPTT--PPPPPP----------PPPPP------------

Radius of gyration: 34.46 Å; Cα contacts (8 Å, |Δi|>4): 187; chains: 1; bounding box: 63×52×145 Å

Sequence (297 aa):
MPHASLGHLVQAAVGWAVLAGWAWFGQAEPAQAAGPPEPLLAVALFPSVVGGTGQTGGLSGRAAGSSSEPPAAGATAQAVGPPSRTVRVWGEVGVHPVDRQAACQEAEQNALNSLYEQLNSLAQELASQRLSRRQLTVEYAWLLAQPGVEQSQQMDVQEKPYGLVARQEITLRLPMAVLARWSQRLQDLQAERTAWLIGGAVGTLLVWLVGFLLTGLVDRATGAYYRTPLVVLMLLVLSVLTVLGWWWIGTKTFDPPGPSPNLAGPCPPPRVVPAYAGTQYPAAPAGEGGHPSRLAG

pLDDT: mean 75.12, std 21.36, range [35.12, 97.62]

Mean predicted aligned error: 15.54 Å

Solvent-accessible surface area (backbone atoms only — not comparable to full-atom values): 18561 Å² total; per-residue (Å²): 134,86,80,74,56,68,64,59,57,51,52,52,53,53,53,50,54,55,51,53,57,54,59,56,69,75,62,69,67,76,72,77,71,74,71,79,76,79,80,81,80,75,76,79,83,72,85,82,82,79,83,85,81,90,82,84,88,81,92,76,84,83,84,84,88,79,81,93,74,80,81,78,86,75,73,73,77,72,74,86,64,79,69,58,53,73,50,76,33,68,8,70,38,73,72,30,85,78,51,67,65,59,34,45,54,50,4,46,53,41,18,51,51,47,42,49,52,53,52,34,52,50,41,28,73,64,54,74,38,83,65,52,75,71,52,47,53,53,52,50,54,53,49,64,70,38,90,78,41,46,78,48,78,48,79,48,77,45,83,47,101,84,28,41,34,22,36,22,36,43,37,40,36,38,36,50,73,56,52,54,52,48,39,50,53,51,46,52,56,47,52,53,50,50,50,52,51,53,49,52,52,54,51,50,53,51,55,52,52,52,49,52,52,53,51,54,52,50,35,64,72,58,70,54,77,55,47,68,66,51,53,52,50,50,52,50,51,54,50,53,53,51,52,52,51,53,50,51,54,49,56,66,76,68,54,71,83,70,80,66,86,80,73,80,61,78,77,77,74,82,80,76,67,74,71,75,75,69,82,74,72,77,77,75,80,82,82,79,84,78,89,76,91,77,92,85,136

Nearest PDB structures (foldseek):
  7a5v-assembly1_A  TM=3.518E-01  e=3.261E-01  Homo sapiens
  7qn9-assembly1_B  TM=3.653E-01  e=6.341E-01  Homo sapiens
  7qn5-assembly1_B  TM=3.553E-01  e=7.603E-01  Homo sapiens
  3jad-assembly1_A  TM=3.493E-01  e=1.093E+00  Da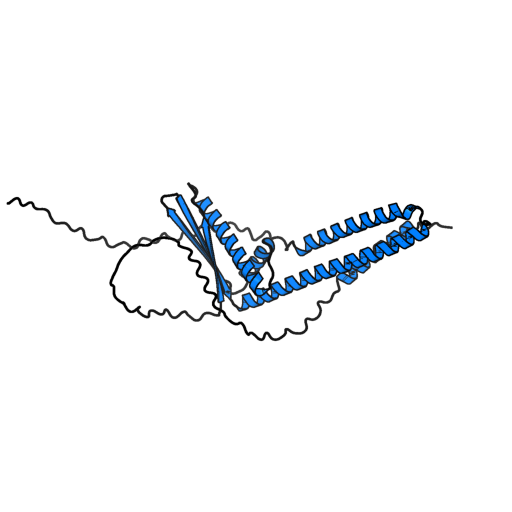nio rerio
  7pbd-assembly1_B  TM=3.240E-01  e=1.161E+00  Homo sapiens

Foldseek 3Di:
DDCPDPVVVVVVVVVVVVVVLVVVVVPPPPPPPPPDDPPPPPPPPDPPPDDDDDDDDDDDDDDDDDDDDPDDPPVPPPPPDADKDKDKFKFKDDFDADDPVVQQVNRVVRRVVVSLVSVQVLLCVLAVDGDDPQRSVVLVVVQVPDPPWDKDKDWDWDQDPRHIMIMIMIMIIGHVVSSVVSSVVSNVLVVVLVCLVVSLVVVLVVVVVVLVVVLVVVCVVVVNPCNVVSVVVSVVVSVVVSVVSVVVSCVVSRDDDPDDPPPPDPDDPPPPPPDPPDPPPPPDDPDDDDDDDDDDD